Protein AF-A0A3N0Y4G0-F1 (afdb_monomer_lite)

pLDDT: mean 73.09, std 19.25, range [26.38, 95.06]

Sequence (350 aa):
MTFPGVQRRERVKMDAEQTVTELDVVSSNCVVIFSKTTCPYCKMAKNVFNEIGATYKVVELDEHNDGRRLQETLAQITGARTVINNACATQAIVSVLLNCTHPDMLLGETLTEFKEFSLSFDAAMKGLALSNSEVIRQVHNSFARQQMFEFDAKSSAKEEDAFHFVSYVPVNGRLYELDGLREGPIDLGVCNQDDWIGAVRPVIEKRIQKYSEGEIRFNLMAIVSDRKMIYEKKIVELQAQLTEEEPMDTDQSGNHLSSIQSEIAKHQLLIEEENQKLKRYKVENIRRKHNYLPFIMELLKTLAEYQQLIPLVEKAFIHMQTFVNDHKWKLNRNCLTRKKKCFRKLKCAA

Structure (mmCIF, N/CA/C/O backbone):
data_AF-A0A3N0Y4G0-F1
#
_entry.id   AF-A0A3N0Y4G0-F1
#
loop_
_atom_site.group_PDB
_atom_site.id
_atom_site.type_symbol
_atom_site.label_atom_id
_atom_site.label_alt_id
_atom_site.label_comp_id
_atom_site.label_asym_id
_atom_site.label_entity_id
_atom_site.label_seq_id
_atom_site.pdbx_PDB_ins_code
_atom_site.Cartn_x
_atom_site.Cartn_y
_atom_site.Cartn_z
_atom_site.occupancy
_atom_site.B_iso_or_equiv
_atom_site.auth_seq_id
_atom_site.auth_comp_id
_atom_site.auth_asym_id
_atom_site.auth_atom_id
_atom_site.pdbx_PDB_model_num
ATOM 1 N N . MET A 1 1 ? -0.203 -51.416 -25.109 1.00 35.62 1 MET A N 1
ATOM 2 C CA . MET A 1 1 ? -1.148 -50.286 -25.229 1.00 35.62 1 MET A CA 1
ATOM 3 C C . MET A 1 1 ? -0.411 -49.036 -24.786 1.00 35.62 1 MET A C 1
ATOM 5 O O . MET A 1 1 ? -0.145 -48.868 -23.605 1.00 35.62 1 MET A O 1
ATOM 9 N N . THR A 1 2 ? 0.080 -48.276 -25.757 1.00 26.80 2 THR A N 1
ATOM 10 C CA . THR A 1 2 ? 1.017 -47.155 -25.604 1.00 26.80 2 THR A CA 1
ATOM 11 C C . THR A 1 2 ? 0.263 -45.828 -25.670 1.00 26.80 2 THR A C 1
ATOM 13 O O . THR A 1 2 ? -0.567 -45.638 -26.555 1.00 26.80 2 THR A O 1
ATOM 16 N N . PHE A 1 3 ? 0.547 -44.934 -24.722 1.00 29.53 3 PHE A N 1
ATOM 17 C CA . PHE A 1 3 ? -0.055 -43.605 -24.586 1.00 29.53 3 PHE A CA 1
ATOM 18 C C . PHE A 1 3 ? 0.408 -42.635 -25.699 1.00 29.53 3 PHE A C 1
ATOM 20 O O . PHE A 1 3 ? 1.543 -42.768 -26.164 1.00 29.53 3 PHE A O 1
ATOM 27 N N . PRO A 1 4 ? -0.413 -41.647 -26.118 1.00 32.03 4 PRO A N 1
ATOM 28 C CA . PRO A 1 4 ? -0.042 -40.684 -27.154 1.00 32.03 4 PRO A CA 1
ATOM 29 C C . PRO A 1 4 ? 0.939 -39.630 -26.623 1.00 32.03 4 PRO A C 1
ATOM 31 O O . PRO A 1 4 ? 0.781 -39.104 -25.522 1.00 32.03 4 PRO A O 1
ATOM 34 N N . GLY A 1 5 ? 1.958 -39.334 -27.431 1.00 29.67 5 GLY A N 1
ATOM 35 C CA . GLY A 1 5 ? 3.046 -38.413 -27.119 1.00 29.67 5 GLY A CA 1
ATOM 36 C C . GLY A 1 5 ? 2.647 -36.935 -27.132 1.00 29.67 5 GLY A C 1
ATOM 37 O O . GLY A 1 5 ? 1.854 -36.475 -27.949 1.00 29.67 5 GLY A O 1
ATOM 38 N N . VAL A 1 6 ? 3.275 -36.193 -26.223 1.00 33.06 6 VAL A N 1
ATOM 39 C CA . VAL A 1 6 ? 3.270 -34.732 -26.115 1.00 33.06 6 VAL A CA 1
ATOM 40 C C . VAL A 1 6 ? 3.824 -34.112 -27.405 1.00 33.06 6 VAL A C 1
ATOM 42 O O . VAL A 1 6 ? 4.985 -34.334 -27.754 1.00 33.06 6 VAL A O 1
ATOM 45 N N . GLN A 1 7 ? 3.015 -33.315 -28.109 1.00 30.86 7 GLN A N 1
ATOM 46 C CA . GLN A 1 7 ? 3.473 -32.510 -29.244 1.00 30.86 7 GLN A CA 1
ATOM 47 C C . GLN A 1 7 ? 4.439 -31.417 -28.762 1.00 30.86 7 GLN A C 1
ATOM 49 O O . GLN A 1 7 ? 4.097 -30.545 -27.962 1.00 30.86 7 GLN A O 1
ATOM 54 N N . ARG A 1 8 ? 5.672 -31.468 -29.271 1.00 30.06 8 ARG A N 1
ATOM 55 C CA . ARG A 1 8 ? 6.670 -30.396 -29.182 1.00 30.06 8 ARG A CA 1
ATOM 56 C C . ARG A 1 8 ? 6.128 -29.184 -29.950 1.00 30.06 8 ARG A C 1
ATOM 58 O O . ARG A 1 8 ? 5.883 -29.301 -31.144 1.00 30.06 8 ARG A O 1
ATOM 65 N N . ARG A 1 9 ? 5.974 -28.028 -29.292 1.00 31.78 9 ARG A N 1
ATOM 66 C CA . ARG A 1 9 ? 5.749 -26.746 -29.983 1.00 31.78 9 ARG A CA 1
ATOM 67 C C . ARG A 1 9 ? 6.910 -26.499 -30.950 1.00 31.78 9 ARG A C 1
ATOM 69 O O . ARG A 1 9 ? 8.060 -26.398 -30.517 1.00 31.78 9 ARG A O 1
ATOM 76 N N . GLU A 1 10 ? 6.606 -26.437 -32.241 1.00 26.38 10 GLU A N 1
ATOM 77 C CA . GLU A 1 10 ? 7.543 -26.009 -33.273 1.00 26.38 10 GLU A CA 1
ATOM 78 C C . GLU A 1 10 ? 7.983 -24.566 -33.022 1.00 26.38 10 GLU A C 1
ATOM 80 O O . GLU A 1 10 ? 7.196 -23.686 -32.673 1.00 26.38 10 GLU A O 1
ATOM 85 N N . ARG A 1 11 ? 9.287 -24.344 -33.171 1.00 30.62 11 ARG A N 1
ATOM 86 C CA . ARG A 1 11 ? 9.922 -23.035 -33.097 1.00 30.62 11 ARG A CA 1
ATOM 87 C C . ARG A 1 11 ? 9.582 -22.312 -34.406 1.00 30.62 11 ARG A C 1
ATOM 89 O O . ARG A 1 11 ? 10.068 -22.725 -35.455 1.00 30.62 11 ARG A O 1
ATOM 96 N N . VAL A 1 12 ? 8.732 -21.285 -34.345 1.00 30.88 12 VAL A N 1
ATOM 97 C CA . VAL A 1 12 ? 8.416 -20.425 -35.498 1.00 30.88 12 VAL A CA 1
ATOM 98 C C . VAL A 1 12 ? 9.733 -19.856 -36.030 1.00 30.88 12 VAL A C 1
ATOM 100 O O . VAL A 1 12 ? 10.472 -19.200 -35.293 1.00 30.88 12 VAL A O 1
ATOM 103 N N . LYS A 1 13 ? 10.072 -20.181 -37.282 1.00 28.20 13 LYS A N 1
ATOM 104 C CA . LYS A 1 13 ? 11.223 -19.601 -37.976 1.00 28.20 13 LYS A CA 1
ATOM 105 C C . LYS A 1 13 ? 10.930 -18.118 -38.206 1.00 28.20 13 LYS A C 1
ATOM 107 O O . LYS A 1 13 ? 9.882 -17.774 -38.734 1.00 28.20 13 LYS A O 1
ATOM 112 N N . MET A 1 14 ? 11.840 -17.259 -37.754 1.00 33.16 14 MET A N 1
ATOM 113 C CA . MET A 1 14 ? 11.830 -15.836 -38.076 1.00 33.16 14 MET A CA 1
ATOM 114 C C . MET A 1 14 ? 12.304 -15.672 -39.519 1.00 33.16 14 MET A C 1
ATOM 116 O O . MET A 1 14 ? 13.462 -15.973 -39.811 1.00 33.16 14 MET A O 1
ATOM 120 N N . ASP A 1 15 ? 11.432 -15.189 -40.398 1.00 30.45 15 ASP A N 1
ATOM 121 C CA . ASP A 1 15 ? 11.848 -14.692 -41.705 1.00 30.45 15 ASP A CA 1
ATOM 122 C C . ASP A 1 15 ? 12.557 -13.345 -41.504 1.00 30.45 15 ASP A C 1
ATOM 124 O O . ASP A 1 15 ? 11.959 -12.360 -41.067 1.00 30.45 15 ASP A O 1
ATOM 128 N N . ALA A 1 16 ? 13.863 -13.331 -41.773 1.00 35.91 16 ALA A N 1
ATOM 129 C CA . ALA A 1 16 ? 14.764 -12.200 -41.547 1.00 35.91 16 ALA A CA 1
ATOM 130 C C . ALA A 1 16 ? 14.539 -11.021 -42.516 1.00 35.91 16 ALA A C 1
ATOM 132 O O . ALA A 1 16 ? 15.094 -9.945 -42.314 1.00 35.91 16 ALA A O 1
ATOM 133 N N . GLU A 1 17 ? 13.729 -11.210 -43.558 1.00 34.16 17 GLU A N 1
ATOM 134 C CA . GLU A 1 17 ? 13.578 -10.260 -44.665 1.00 34.16 17 GLU A CA 1
ATOM 135 C C . GLU A 1 17 ? 12.581 -9.124 -44.356 1.00 34.16 17 GLU A C 1
ATOM 137 O O . GLU A 1 17 ? 12.741 -8.014 -44.852 1.00 34.16 17 GLU A O 1
ATOM 142 N N . GLN A 1 18 ? 11.602 -9.345 -43.465 1.00 39.34 18 GLN A N 1
ATOM 143 C CA . GLN A 1 18 ? 10.586 -8.335 -43.102 1.00 39.34 18 GLN A CA 1
ATOM 144 C C . GLN A 1 18 ? 10.987 -7.425 -41.931 1.00 39.34 18 GLN A C 1
ATOM 146 O O . GLN A 1 18 ? 10.540 -6.288 -41.846 1.00 39.34 18 GLN A O 1
ATOM 151 N N . THR A 1 19 ? 11.866 -7.880 -41.034 1.00 40.50 19 THR A N 1
ATOM 152 C CA . THR A 1 19 ? 12.352 -7.062 -39.904 1.00 40.50 19 THR A CA 1
ATOM 153 C C . THR A 1 19 ? 13.240 -5.892 -40.338 1.00 40.50 19 THR A C 1
ATOM 155 O O . THR A 1 19 ? 13.418 -4.945 -39.577 1.00 40.50 19 THR A O 1
ATOM 158 N N . VAL A 1 20 ? 13.792 -5.941 -41.555 1.00 40.12 20 VAL A N 1
ATOM 159 C CA . VAL A 1 20 ? 14.704 -4.915 -42.085 1.00 40.12 20 VAL A CA 1
ATOM 160 C C . VAL A 1 20 ? 13.942 -3.647 -42.497 1.00 40.12 20 VAL A C 1
ATOM 162 O O . VAL A 1 20 ? 14.393 -2.548 -42.201 1.00 40.12 20 VAL A O 1
ATOM 165 N N . THR A 1 21 ? 12.736 -3.767 -43.063 1.00 50.72 21 THR A N 1
ATOM 166 C CA . THR A 1 21 ? 11.988 -2.614 -43.600 1.00 50.72 21 THR A CA 1
ATOM 167 C C . THR A 1 21 ? 11.377 -1.697 -42.533 1.00 50.72 21 THR A C 1
ATOM 169 O O . THR A 1 21 ? 11.095 -0.533 -42.802 1.00 50.72 21 THR A O 1
ATOM 172 N N . GLU A 1 22 ? 11.145 -2.199 -41.318 1.00 52.78 22 GLU A N 1
ATOM 173 C CA . GLU A 1 22 ? 10.429 -1.474 -40.253 1.00 52.78 22 GLU A CA 1
ATOM 174 C C . GLU A 1 22 ? 11.369 -0.602 -39.404 1.00 52.78 22 GLU A C 1
ATOM 176 O O . GLU A 1 22 ? 11.020 0.524 -39.040 1.00 52.78 22 GLU A O 1
ATOM 181 N N . LEU A 1 23 ? 12.592 -1.086 -39.152 1.00 51.38 23 LEU A N 1
ATOM 182 C CA . LEU A 1 23 ? 13.674 -0.306 -38.538 1.00 51.38 23 LEU A CA 1
ATOM 183 C C . LEU A 1 23 ? 14.143 0.835 -39.452 1.00 51.38 23 LEU A C 1
ATOM 185 O O . LEU A 1 23 ? 14.503 1.899 -38.948 1.00 51.38 23 LEU A O 1
ATOM 189 N N . ASP A 1 24 ? 14.058 0.650 -40.771 1.00 52.59 24 ASP A N 1
ATOM 190 C CA . ASP A 1 24 ? 14.374 1.684 -41.760 1.00 52.59 24 ASP A CA 1
ATOM 191 C C . ASP A 1 24 ? 13.413 2.882 -41.696 1.00 52.59 24 ASP A C 1
ATOM 193 O O . ASP A 1 24 ? 13.831 4.022 -41.873 1.00 52.59 24 ASP A O 1
ATOM 197 N N . VAL A 1 25 ? 12.130 2.676 -41.367 1.00 57.38 25 VAL A N 1
ATOM 198 C CA . VAL A 1 25 ? 11.165 3.786 -41.230 1.00 57.38 25 VAL A CA 1
ATOM 199 C C . VAL A 1 25 ? 11.455 4.642 -39.996 1.00 57.38 25 VAL A C 1
ATOM 201 O O . VAL A 1 25 ? 11.276 5.861 -40.045 1.00 57.38 25 VAL A O 1
ATOM 204 N N . VAL A 1 26 ? 11.899 4.019 -38.902 1.00 57.69 26 VAL A N 1
ATOM 205 C CA . VAL A 1 26 ? 12.269 4.712 -37.657 1.00 57.69 26 VAL A CA 1
ATOM 206 C C . VAL A 1 26 ? 13.623 5.412 -37.798 1.00 57.69 26 VAL A C 1
ATOM 208 O O . VAL A 1 26 ? 13.806 6.489 -37.243 1.00 57.69 26 VAL A O 1
ATOM 211 N N . SER A 1 27 ? 14.559 4.845 -38.565 1.00 55.03 27 SER A N 1
ATOM 212 C CA . SER A 1 27 ? 15.881 5.441 -38.793 1.00 55.03 27 SER A CA 1
ATOM 213 C C . SER A 1 27 ? 15.875 6.551 -39.853 1.00 55.03 27 SER A C 1
ATOM 215 O O . SER A 1 27 ? 16.688 7.471 -39.773 1.00 55.03 27 SER A O 1
ATOM 217 N N . SER A 1 28 ? 14.947 6.513 -40.819 1.00 59.22 28 SER A N 1
ATOM 218 C CA . SER A 1 28 ? 14.873 7.490 -41.914 1.00 59.22 28 SER A CA 1
ATOM 219 C C . SER A 1 28 ? 14.031 8.736 -41.607 1.00 59.22 28 SER A C 1
ATOM 221 O O . SER A 1 28 ? 13.914 9.607 -42.467 1.00 59.22 28 SER A O 1
ATOM 223 N N . ASN A 1 29 ? 13.374 8.817 -40.445 1.00 60.19 29 ASN A N 1
ATOM 224 C CA . ASN A 1 29 ? 12.490 9.930 -40.079 1.00 60.19 29 ASN A CA 1
ATOM 225 C C . ASN A 1 29 ? 12.815 10.417 -38.662 1.00 60.19 29 ASN A C 1
ATOM 227 O O . ASN A 1 29 ? 12.847 9.618 -37.734 1.00 60.19 29 ASN A O 1
ATOM 231 N N . CYS A 1 30 ? 12.986 11.732 -38.473 1.00 57.41 30 CYS A N 1
ATOM 232 C CA . CYS A 1 30 ? 13.273 12.312 -37.151 1.00 57.41 30 CYS A CA 1
ATOM 233 C C . CYS A 1 30 ? 12.180 12.025 -36.111 1.00 57.41 30 CYS A C 1
ATOM 235 O O . CYS A 1 30 ? 12.479 11.903 -34.927 1.00 57.41 30 CYS A O 1
ATOM 237 N N . VAL A 1 31 ? 10.918 11.944 -36.541 1.00 64.56 31 VAL A N 1
ATOM 238 C CA . VAL A 1 31 ? 9.773 11.658 -35.672 1.00 64.56 31 VAL A CA 1
ATOM 239 C C . VAL A 1 31 ? 8.799 10.749 -36.419 1.00 64.56 31 VAL A C 1
ATOM 241 O O . VAL A 1 31 ? 8.322 11.092 -37.504 1.00 64.56 31 VAL A O 1
ATOM 244 N N . VAL A 1 32 ? 8.483 9.593 -35.834 1.00 72.50 32 VAL A N 1
ATOM 245 C CA . VAL A 1 32 ? 7.463 8.663 -36.341 1.00 72.50 32 VAL A CA 1
ATOM 246 C C . VAL A 1 32 ? 6.403 8.458 -35.266 1.00 72.50 32 VAL A C 1
ATOM 248 O O . VAL A 1 32 ? 6.718 8.074 -34.143 1.00 72.50 32 VAL A O 1
ATOM 251 N N . ILE A 1 33 ? 5.142 8.713 -35.608 1.00 73.12 33 ILE A N 1
ATOM 252 C CA . ILE A 1 33 ? 3.988 8.527 -34.729 1.00 73.12 33 ILE A CA 1
ATOM 253 C C . ILE A 1 33 ? 3.247 7.267 -35.165 1.00 73.12 33 ILE A C 1
ATOM 255 O O . ILE A 1 33 ? 2.618 7.237 -36.222 1.00 73.12 33 ILE A O 1
ATOM 259 N N . PHE A 1 34 ? 3.281 6.241 -34.321 1.00 75.69 34 PHE A N 1
ATOM 260 C CA . PHE A 1 34 ? 2.426 5.069 -34.471 1.00 75.69 34 PHE A CA 1
ATOM 261 C C . PHE A 1 34 ? 1.087 5.343 -33.784 1.00 75.69 34 PHE A C 1
ATOM 263 O O . PHE A 1 34 ? 1.042 5.584 -32.576 1.00 75.69 34 PHE A O 1
ATOM 270 N N . SER A 1 35 ? -0.005 5.347 -34.544 1.00 72.81 35 SER A N 1
ATOM 271 C CA . SER A 1 35 ? -1.340 5.682 -34.042 1.00 72.81 35 SER A CA 1
ATOM 272 C C . SER A 1 35 ? -2.384 4.637 -34.406 1.00 72.81 35 SER A C 1
ATOM 274 O O . SER A 1 35 ? -2.107 3.704 -35.150 1.00 72.81 35 SER A O 1
ATOM 276 N N . LYS A 1 36 ? -3.580 4.770 -33.830 1.00 74.38 36 LYS A N 1
ATOM 277 C CA . LYS A 1 36 ? -4.788 4.127 -34.347 1.00 74.38 36 LYS A CA 1
ATOM 278 C C . LYS A 1 36 ? -5.787 5.210 -34.715 1.00 74.38 36 LYS A C 1
ATOM 280 O O . LYS A 1 36 ? -5.968 6.149 -33.929 1.00 74.38 36 LYS A O 1
ATOM 285 N N . THR A 1 37 ? -6.473 5.064 -35.840 1.00 73.94 37 THR A N 1
ATOM 286 C CA . THR A 1 37 ? -7.455 6.048 -36.331 1.00 73.94 37 THR A CA 1
ATOM 287 C C . THR A 1 37 ? -8.596 6.294 -35.334 1.00 73.94 37 THR A C 1
ATOM 289 O O . THR A 1 37 ? -9.129 7.405 -35.218 1.00 73.94 37 THR A O 1
ATOM 292 N N . THR A 1 38 ? -8.917 5.269 -34.544 1.00 68.25 38 THR A N 1
ATOM 293 C CA . THR A 1 38 ? -9.949 5.272 -33.498 1.00 68.25 38 THR A CA 1
ATOM 294 C C . THR A 1 38 ? -9.502 5.898 -32.172 1.00 68.25 38 THR A C 1
ATOM 296 O O . THR A 1 38 ? -10.333 6.134 -31.298 1.00 68.25 38 THR A O 1
ATOM 299 N N . CYS A 1 39 ? -8.214 6.213 -32.000 1.00 58.12 39 CYS A N 1
ATOM 300 C CA . CYS A 1 39 ? -7.682 6.720 -30.738 1.00 58.12 39 CYS A CA 1
ATOM 301 C C . CYS A 1 39 ? -7.751 8.263 -30.661 1.00 58.12 39 CYS A C 1
ATOM 303 O O . CYS A 1 39 ? -7.058 8.946 -31.425 1.00 58.12 39 CYS A O 1
ATOM 305 N N . PRO A 1 40 ? -8.514 8.851 -29.716 1.00 51.78 40 PRO A N 1
ATOM 306 C CA . PRO A 1 40 ? -8.620 10.307 -29.578 1.00 51.78 40 PRO A CA 1
ATOM 307 C C . PRO A 1 40 ? -7.299 10.958 -29.137 1.00 51.78 40 PRO A C 1
ATOM 309 O O . PRO A 1 40 ? -6.989 12.071 -29.558 1.00 51.78 40 PRO A O 1
ATOM 312 N N . TYR A 1 41 ? -6.465 10.246 -28.375 1.00 58.28 41 TYR A N 1
ATOM 313 C CA . TYR A 1 41 ? -5.159 10.736 -27.919 1.00 58.28 41 TYR A CA 1
ATOM 314 C C . TYR A 1 41 ? -4.128 10.822 -29.045 1.00 58.28 41 TYR A C 1
ATOM 316 O O . TYR A 1 41 ? -3.319 11.745 -29.077 1.00 58.28 41 TYR A O 1
ATOM 324 N N . CYS A 1 42 ? -4.185 9.911 -30.020 1.00 68.50 42 CYS A N 1
ATOM 325 C CA . CYS A 1 42 ? -3.337 9.997 -31.205 1.00 68.50 42 CYS A CA 1
ATOM 326 C C . CYS A 1 42 ? -3.672 11.231 -32.051 1.00 68.50 42 CYS A C 1
ATOM 328 O O . CYS A 1 42 ? -2.773 11.831 -32.633 1.00 68.50 42 CYS A O 1
ATOM 330 N N . LYS A 1 43 ? -4.949 11.637 -32.093 1.00 72.12 43 LYS A N 1
ATOM 331 C CA . LYS A 1 43 ? -5.370 12.880 -32.756 1.00 72.12 43 LYS A CA 1
ATOM 332 C C . LYS A 1 43 ? -4.835 14.108 -32.017 1.00 72.12 43 LYS A C 1
ATOM 334 O O . LYS A 1 43 ? -4.302 15.006 -32.658 1.00 72.12 43 LYS A O 1
ATOM 339 N N . MET A 1 44 ? -4.887 14.108 -30.683 1.00 67.12 44 MET A N 1
ATOM 340 C CA . MET A 1 44 ? -4.293 15.175 -29.866 1.00 67.12 44 MET A CA 1
ATOM 341 C C . MET A 1 44 ? -2.774 15.279 -30.062 1.00 67.12 44 MET A C 1
ATOM 343 O O . MET A 1 44 ? -2.271 16.373 -30.290 1.00 67.12 44 MET A O 1
ATOM 347 N N . ALA A 1 45 ? -2.051 14.154 -30.059 1.00 69.88 45 ALA A N 1
ATOM 348 C CA . ALA A 1 45 ? -0.607 14.144 -30.292 1.00 69.88 45 ALA A CA 1
ATOM 349 C C . ALA A 1 45 ? -0.249 14.726 -31.670 1.00 69.88 45 ALA A C 1
ATOM 351 O O . ALA A 1 45 ? 0.604 15.602 -31.766 1.00 69.88 45 ALA A O 1
ATOM 352 N N . LYS A 1 46 ? -0.953 14.310 -32.731 1.00 77.50 46 LYS A N 1
ATOM 353 C CA . LYS A 1 46 ? -0.769 14.855 -34.087 1.00 77.50 46 LYS A CA 1
ATOM 354 C C . LYS A 1 46 ? -1.019 16.361 -34.154 1.00 77.50 46 LYS A C 1
ATOM 356 O O . LYS A 1 46 ? -0.252 17.068 -34.799 1.00 77.50 46 LYS A O 1
ATOM 361 N N . ASN A 1 47 ? -2.044 16.858 -33.459 1.00 75.94 47 ASN A N 1
ATOM 362 C CA . ASN A 1 47 ? -2.339 18.291 -33.409 1.00 75.94 47 ASN A CA 1
ATOM 363 C C . ASN A 1 47 ? -1.201 19.086 -32.759 1.00 75.94 47 ASN A C 1
ATOM 365 O O . ASN A 1 47 ? -0.789 20.096 -33.315 1.00 75.94 47 ASN A O 1
ATOM 369 N N . VAL A 1 48 ? -0.625 18.586 -31.662 1.00 74.69 48 VAL A N 1
ATOM 370 C CA . VAL A 1 48 ? 0.527 19.224 -31.002 1.00 74.69 48 VAL A CA 1
ATOM 371 C C . VAL A 1 48 ? 1.745 19.281 -31.930 1.00 74.69 48 VAL A C 1
ATOM 373 O O . VAL A 1 48 ? 2.377 20.325 -32.058 1.00 74.69 48 VAL A O 1
ATOM 376 N N . PHE A 1 49 ? 2.065 18.190 -32.634 1.00 73.62 49 PHE A N 1
ATOM 377 C CA . PHE A 1 49 ? 3.183 18.199 -33.587 1.00 73.62 49 PHE A CA 1
ATOM 378 C C . PHE A 1 49 ? 2.926 19.110 -34.800 1.00 73.62 49 PHE A C 1
ATOM 380 O O . PHE A 1 49 ? 3.865 19.740 -35.290 1.00 73.62 49 PHE A O 1
ATOM 387 N N . ASN A 1 50 ? 1.668 19.236 -35.240 1.00 77.25 50 ASN A N 1
ATOM 388 C CA . ASN A 1 50 ? 1.268 20.183 -36.284 1.00 77.25 50 ASN A CA 1
ATOM 389 C C . ASN A 1 50 ? 1.403 21.645 -35.822 1.00 77.25 50 ASN A C 1
ATOM 391 O O . ASN A 1 50 ? 1.886 22.474 -36.587 1.00 77.25 50 ASN A O 1
ATOM 395 N N . GLU A 1 51 ? 1.021 21.961 -34.580 1.00 72.25 51 GLU A N 1
ATOM 396 C CA . GLU A 1 51 ? 1.141 23.308 -33.994 1.00 72.25 51 GLU A CA 1
ATOM 397 C C . GLU A 1 51 ? 2.601 23.741 -33.812 1.00 72.25 51 GLU A C 1
ATOM 399 O O . GLU A 1 51 ? 2.935 24.909 -34.002 1.00 72.25 51 GLU A O 1
ATOM 404 N N . ILE A 1 52 ? 3.487 22.792 -33.502 1.00 74.31 52 ILE A N 1
ATOM 405 C CA . ILE A 1 52 ? 4.934 23.022 -33.368 1.00 74.31 52 ILE A CA 1
ATOM 406 C C . ILE A 1 52 ? 5.623 23.117 -34.750 1.00 74.31 52 ILE A C 1
ATOM 408 O O . ILE A 1 52 ? 6.784 23.513 -34.842 1.00 74.31 52 ILE A O 1
ATOM 412 N N . GLY A 1 53 ? 4.921 22.782 -35.842 1.00 71.31 53 GLY A N 1
ATOM 413 C CA . GLY A 1 53 ? 5.464 22.799 -37.205 1.00 71.31 53 GLY A CA 1
ATOM 414 C C . GLY A 1 53 ? 6.514 21.714 -37.467 1.00 71.31 53 GLY A C 1
ATOM 415 O O . GLY A 1 53 ? 7.316 21.836 -38.394 1.00 71.31 53 GLY A O 1
ATOM 416 N N . ALA A 1 54 ? 6.542 20.661 -36.647 1.00 73.06 54 ALA A N 1
ATOM 417 C CA . ALA A 1 54 ? 7.493 19.566 -36.784 1.00 73.06 54 ALA A CA 1
ATOM 418 C C . ALA A 1 54 ? 7.057 18.607 -37.900 1.00 73.06 54 ALA A C 1
ATOM 420 O O . ALA A 1 54 ? 5.889 18.234 -37.998 1.00 73.06 54 ALA A O 1
ATOM 421 N N . THR A 1 55 ? 7.999 18.155 -38.726 1.00 70.38 55 THR A N 1
ATOM 422 C CA . THR A 1 55 ? 7.739 17.112 -39.722 1.00 70.38 55 THR A CA 1
ATOM 423 C C . THR A 1 55 ? 7.781 15.740 -39.052 1.00 70.38 55 THR A C 1
ATOM 425 O O . THR A 1 55 ? 8.779 15.354 -38.445 1.00 70.38 55 THR A O 1
ATOM 428 N N . TYR A 1 56 ? 6.686 14.988 -39.148 1.00 75.88 56 TYR A N 1
ATOM 429 C CA . TYR A 1 56 ? 6.592 13.632 -38.612 1.00 75.88 56 TYR A CA 1
ATOM 430 C C . TYR A 1 56 ? 5.885 12.704 -39.595 1.00 75.88 56 TYR A C 1
ATOM 432 O O . TYR A 1 56 ? 5.045 13.125 -40.392 1.00 75.88 56 TYR A O 1
ATOM 440 N N . LYS A 1 57 ? 6.219 11.416 -39.524 1.00 76.38 57 LYS A N 1
ATOM 441 C CA . LYS A 1 57 ? 5.565 10.365 -40.306 1.00 76.38 57 LYS A CA 1
ATOM 442 C C . LYS A 1 57 ? 4.550 9.634 -39.437 1.00 76.38 57 LYS A C 1
ATOM 444 O O . LYS A 1 57 ? 4.880 9.227 -38.329 1.00 76.38 57 LYS A O 1
ATOM 449 N N . VAL A 1 58 ? 3.330 9.442 -39.929 1.00 76.94 58 VAL A N 1
ATOM 450 C CA . VAL A 1 58 ? 2.289 8.675 -39.227 1.00 76.94 58 VAL A CA 1
ATOM 451 C C . VAL A 1 58 ? 2.214 7.264 -39.786 1.00 76.94 58 VAL A C 1
ATOM 453 O O . VAL A 1 58 ? 2.216 7.082 -41.002 1.00 76.94 58 VAL A O 1
ATOM 456 N N . VAL A 1 59 ? 2.105 6.277 -38.900 1.00 77.12 59 VAL A N 1
ATOM 457 C CA . VAL A 1 59 ? 1.791 4.889 -39.247 1.00 77.12 59 VAL A CA 1
ATOM 458 C C . VAL A 1 59 ? 0.551 4.468 -38.460 1.00 77.12 59 VAL A C 1
ATOM 460 O O . VAL A 1 59 ? 0.601 4.349 -37.235 1.00 77.12 59 VAL A O 1
ATOM 463 N N . GLU A 1 60 ? -0.567 4.262 -39.158 1.00 77.88 60 GLU A N 1
ATOM 464 C CA . GLU A 1 60 ? -1.824 3.802 -38.557 1.00 77.88 60 GLU A CA 1
ATOM 465 C C . GLU A 1 60 ? -1.802 2.280 -38.383 1.00 77.88 60 GLU A C 1
ATOM 467 O O . GLU A 1 60 ? -1.884 1.515 -39.341 1.00 77.88 60 GLU A O 1
ATOM 472 N N . LEU A 1 61 ? -1.661 1.832 -37.139 1.00 70.88 61 LEU A N 1
ATOM 473 C CA . LEU A 1 61 ? -1.520 0.427 -36.758 1.00 70.88 61 LEU A CA 1
ATOM 474 C C . LEU A 1 61 ? -2.796 -0.396 -36.983 1.00 70.88 61 LEU A C 1
ATOM 476 O O . LEU A 1 61 ? -2.733 -1.619 -36.992 1.00 70.88 61 LEU A O 1
ATOM 480 N N . ASP A 1 62 ? -3.956 0.242 -37.083 1.00 68.88 62 ASP A N 1
ATOM 481 C CA . ASP A 1 62 ? -5.249 -0.401 -37.332 1.00 68.88 62 ASP A CA 1
ATOM 482 C C . ASP A 1 62 ? -5.571 -0.566 -38.823 1.00 68.88 62 ASP A C 1
ATOM 484 O O . ASP A 1 62 ? -6.356 -1.444 -39.173 1.00 68.88 62 ASP A O 1
ATOM 488 N N . GLU A 1 63 ? -4.926 0.212 -39.692 1.00 73.81 63 GLU A N 1
ATOM 489 C CA . GLU A 1 63 ? -5.055 0.108 -41.153 1.00 73.81 63 GLU A CA 1
ATOM 490 C C . GLU A 1 63 ? -3.875 -0.640 -41.798 1.00 73.81 63 GLU A C 1
ATOM 492 O O . GLU A 1 63 ? -3.919 -1.006 -42.973 1.00 73.81 63 GLU A O 1
ATOM 497 N N . HIS A 1 64 ? -2.809 -0.899 -41.035 1.00 71.06 64 HIS A N 1
ATOM 498 C CA . HIS A 1 64 ? -1.628 -1.608 -41.512 1.00 71.06 64 HIS A CA 1
ATOM 499 C C . HIS A 1 64 ? -1.839 -3.130 -41.507 1.00 71.06 64 HIS A C 1
ATOM 501 O O . HIS A 1 64 ? -2.165 -3.712 -40.471 1.00 71.06 64 HIS A O 1
ATOM 507 N N . ASN A 1 65 ? -1.559 -3.792 -42.637 1.00 65.56 65 ASN A N 1
ATOM 508 C CA . ASN A 1 65 ? -1.727 -5.247 -42.808 1.00 65.56 65 ASN A CA 1
ATOM 509 C C . ASN A 1 65 ? -1.011 -6.076 -41.721 1.00 65.56 65 ASN A C 1
ATOM 511 O O . ASN A 1 65 ? -1.541 -7.083 -41.261 1.00 65.56 65 ASN A O 1
ATOM 515 N N . ASP A 1 66 ? 0.149 -5.603 -41.254 1.00 67.56 66 ASP A N 1
ATOM 516 C CA . ASP A 1 66 ? 0.937 -6.223 -40.176 1.00 67.56 66 ASP A CA 1
ATOM 517 C C . ASP A 1 66 ? 0.857 -5.477 -38.828 1.00 67.56 66 ASP A C 1
ATOM 519 O O . ASP A 1 66 ? 1.696 -5.664 -37.947 1.00 67.56 66 ASP A O 1
ATOM 523 N N . GLY A 1 67 ? -0.148 -4.622 -38.620 1.00 59.94 67 GLY A N 1
ATOM 524 C CA . GLY A 1 67 ? -0.218 -3.710 -37.472 1.00 59.94 67 GLY A CA 1
ATOM 525 C C . GLY A 1 67 ? -0.154 -4.377 -36.091 1.00 59.94 67 GLY A C 1
ATOM 526 O O . GLY A 1 67 ? 0.440 -3.829 -35.162 1.00 59.94 67 GLY A O 1
ATOM 527 N N . ARG A 1 68 ? -0.676 -5.607 -35.955 1.00 59.06 68 ARG A N 1
ATOM 528 C CA . ARG A 1 68 ? -0.553 -6.404 -34.718 1.00 59.06 68 ARG A CA 1
ATOM 529 C C . ARG A 1 68 ? 0.895 -6.840 -34.469 1.00 59.06 68 ARG A C 1
ATOM 531 O O . ARG A 1 68 ? 1.364 -6.734 -33.343 1.00 59.06 68 ARG A O 1
ATOM 538 N N . ARG A 1 69 ? 1.609 -7.286 -35.504 1.00 62.47 69 ARG A N 1
ATOM 539 C CA . ARG A 1 69 ? 3.025 -7.674 -35.416 1.00 62.47 69 ARG A CA 1
ATOM 540 C C . ARG A 1 69 ? 3.905 -6.455 -35.149 1.00 62.47 69 ARG A C 1
ATOM 542 O O . ARG A 1 69 ? 4.764 -6.516 -34.277 1.00 62.47 69 ARG A O 1
ATOM 549 N N . LEU A 1 70 ? 3.616 -5.329 -35.803 1.00 64.50 70 LEU A N 1
ATOM 550 C CA . LEU A 1 70 ? 4.298 -4.056 -35.572 1.00 64.50 70 LEU A CA 1
ATOM 551 C C . LEU A 1 70 ? 4.121 -3.583 -34.125 1.00 64.50 70 LEU A C 1
ATOM 553 O O . LEU A 1 70 ? 5.080 -3.158 -33.495 1.00 64.50 70 LEU A O 1
ATOM 557 N N . GLN A 1 71 ? 2.917 -3.721 -33.562 1.00 62.31 71 GLN A N 1
ATOM 558 C CA . GLN A 1 71 ? 2.651 -3.397 -32.161 1.00 62.31 71 GLN A CA 1
ATOM 559 C C . GLN A 1 71 ? 3.480 -4.269 -31.199 1.00 62.31 71 GLN A C 1
ATOM 561 O O . GLN A 1 71 ? 3.954 -3.773 -30.179 1.00 62.31 71 GLN A O 1
ATOM 566 N N . GLU A 1 72 ? 3.691 -5.548 -31.515 1.00 57.53 72 GLU A N 1
ATOM 567 C CA . GLU A 1 72 ? 4.525 -6.448 -30.710 1.00 57.53 72 GLU A CA 1
ATOM 568 C C . GLU A 1 72 ? 6.020 -6.137 -30.832 1.00 57.53 72 GLU A C 1
ATOM 570 O O . GLU A 1 72 ? 6.719 -6.117 -29.818 1.00 57.53 72 GLU A O 1
ATOM 575 N N . THR A 1 73 ? 6.500 -5.845 -32.041 1.00 60.53 73 THR A N 1
ATOM 576 C CA . THR A 1 73 ? 7.884 -5.426 -32.298 1.00 60.53 73 THR A CA 1
ATOM 577 C C . THR A 1 73 ? 8.179 -4.076 -31.642 1.00 60.53 73 THR A C 1
ATOM 579 O O . THR A 1 73 ? 9.176 -3.935 -30.938 1.00 60.53 73 THR A O 1
ATOM 582 N N . LEU A 1 74 ? 7.277 -3.097 -31.772 1.00 59.00 74 LEU A N 1
ATOM 583 C CA . LEU A 1 74 ? 7.369 -1.807 -31.086 1.00 59.00 74 LEU A CA 1
ATOM 584 C C . LEU A 1 74 ? 7.335 -1.981 -29.570 1.00 59.00 74 LEU A C 1
ATOM 586 O O . LEU A 1 74 ? 8.097 -1.313 -28.881 1.00 59.00 74 LEU A O 1
ATOM 590 N N . ALA A 1 75 ? 6.527 -2.898 -29.035 1.00 53.31 75 ALA A N 1
ATOM 591 C CA . ALA A 1 75 ? 6.523 -3.206 -27.606 1.00 53.31 75 ALA A CA 1
ATOM 592 C C . ALA A 1 75 ? 7.851 -3.824 -27.131 1.00 53.31 75 ALA A C 1
ATOM 594 O O . ALA A 1 75 ? 8.261 -3.583 -25.998 1.00 53.31 75 ALA A O 1
ATOM 595 N N . GLN A 1 76 ? 8.544 -4.587 -27.982 1.00 52.31 76 GLN A N 1
ATOM 596 C CA . GLN A 1 76 ? 9.881 -5.117 -27.686 1.00 52.31 76 GLN A CA 1
ATOM 597 C C . GLN A 1 76 ? 10.971 -4.040 -27.776 1.00 52.31 76 GLN A C 1
ATOM 599 O O . GLN A 1 76 ? 11.875 -4.030 -26.946 1.00 52.31 76 GLN A O 1
ATOM 604 N N . ILE A 1 77 ? 10.873 -3.120 -28.741 1.00 53.16 77 ILE A N 1
ATOM 605 C CA . ILE A 1 77 ? 11.852 -2.040 -28.956 1.00 53.16 77 ILE A CA 1
ATOM 606 C C . ILE A 1 77 ? 11.686 -0.912 -27.926 1.00 53.16 77 ILE A C 1
ATOM 608 O O . ILE A 1 77 ? 12.670 -0.400 -27.404 1.00 53.16 77 ILE A O 1
ATOM 612 N N . THR A 1 78 ? 10.447 -0.533 -27.610 1.00 51.09 78 THR A N 1
ATOM 613 C CA . THR A 1 78 ? 10.120 0.530 -26.639 1.00 51.09 78 THR A CA 1
ATOM 614 C C . THR A 1 78 ? 9.960 0.009 -25.206 1.00 51.09 78 THR A C 1
ATOM 616 O O . THR A 1 78 ? 9.785 0.795 -24.279 1.00 51.09 78 THR A O 1
ATOM 619 N N . GLY A 1 79 ? 10.005 -1.315 -25.009 1.00 39.59 79 GLY A N 1
ATOM 620 C CA . GLY A 1 79 ? 9.847 -1.972 -23.707 1.00 39.59 79 GLY A CA 1
ATOM 621 C C . GLY A 1 79 ? 8.426 -1.934 -23.125 1.00 39.59 79 GLY A C 1
ATOM 622 O O . GLY A 1 79 ? 8.229 -2.332 -21.976 1.00 39.59 79 GLY A O 1
ATOM 623 N N . ALA A 1 80 ? 7.427 -1.466 -23.877 1.00 34.91 80 ALA A N 1
ATOM 624 C CA . ALA A 1 80 ? 6.074 -1.236 -23.383 1.00 34.91 80 ALA A CA 1
ATOM 625 C C . ALA A 1 80 ? 5.060 -2.216 -23.996 1.00 34.91 80 ALA A C 1
ATOM 627 O O . ALA A 1 80 ? 4.491 -1.970 -25.059 1.00 34.91 80 ALA A O 1
ATOM 628 N N . ARG A 1 81 ? 4.786 -3.321 -23.289 1.00 38.25 81 ARG A N 1
ATOM 629 C CA . ARG A 1 81 ? 3.624 -4.202 -23.547 1.00 38.25 81 ARG A CA 1
ATOM 630 C C . ARG A 1 81 ? 2.565 -4.140 -22.436 1.00 38.25 81 ARG A C 1
ATOM 632 O O . ARG A 1 81 ? 1.514 -4.760 -22.543 1.00 38.25 81 ARG A O 1
ATOM 639 N N . THR A 1 82 ? 2.827 -3.358 -21.397 1.00 35.25 82 THR A N 1
ATOM 640 C CA . THR A 1 82 ? 2.005 -3.167 -20.201 1.00 35.25 82 THR A CA 1
ATOM 641 C C . THR A 1 82 ? 2.011 -1.687 -19.841 1.00 35.25 82 THR A C 1
ATOM 643 O O . THR A 1 82 ? 2.995 -0.977 -20.054 1.00 35.25 82 THR A O 1
ATOM 646 N N . VAL A 1 83 ? 0.895 -1.223 -19.289 1.00 43.09 83 VAL A N 1
ATOM 647 C CA . VAL A 1 83 ? 0.805 0.014 -18.511 1.00 43.09 83 VAL A CA 1
ATOM 648 C C . VAL A 1 83 ? 1.905 -0.043 -17.435 1.00 43.09 83 VAL A C 1
ATOM 650 O O . VAL A 1 83 ? 1.751 -0.752 -16.454 1.00 43.09 83 VAL A O 1
ATOM 653 N N . ILE A 1 84 ? 3.047 0.606 -17.692 1.00 50.78 84 ILE A N 1
ATOM 654 C CA . ILE A 1 84 ? 4.224 0.820 -16.824 1.00 50.78 84 ILE A CA 1
ATOM 655 C C . ILE A 1 84 ? 4.535 -0.335 -15.840 1.00 50.78 84 ILE A C 1
ATOM 657 O O . ILE A 1 84 ? 3.980 -0.393 -14.745 1.00 50.78 84 ILE A O 1
ATOM 661 N N . ASN A 1 85 ? 5.539 -1.170 -16.153 1.00 51.28 85 ASN A N 1
ATOM 662 C CA . ASN A 1 85 ? 6.010 -2.280 -15.293 1.00 51.28 85 ASN A CA 1
ATOM 663 C C . ASN A 1 85 ? 6.338 -1.887 -13.835 1.00 51.28 85 ASN A C 1
ATOM 665 O O . ASN A 1 85 ? 6.315 -2.736 -12.950 1.00 51.28 85 ASN A O 1
ATOM 669 N N . ASN A 1 86 ? 6.596 -0.606 -13.564 1.00 63.50 86 ASN A N 1
ATOM 670 C CA . ASN A 1 86 ? 6.955 -0.108 -12.236 1.00 63.50 86 ASN A CA 1
ATOM 671 C C . ASN A 1 86 ? 5.769 0.454 -11.425 1.00 63.50 86 ASN A C 1
ATOM 673 O O . ASN A 1 86 ? 5.965 0.850 -10.283 1.00 63.50 86 ASN A O 1
ATOM 677 N N . ALA A 1 87 ? 4.538 0.473 -11.953 1.00 71.19 87 ALA A N 1
ATOM 678 C CA . ALA A 1 87 ? 3.377 1.047 -11.256 1.00 71.19 87 ALA A CA 1
ATOM 679 C C . ALA A 1 87 ? 2.615 0.049 -10.356 1.00 71.19 87 ALA A C 1
ATOM 681 O O . ALA A 1 87 ? 1.661 0.438 -9.677 1.00 71.19 87 ALA A O 1
ATOM 682 N N . CYS A 1 88 ? 3.034 -1.221 -10.314 1.00 76.00 88 CYS A N 1
ATOM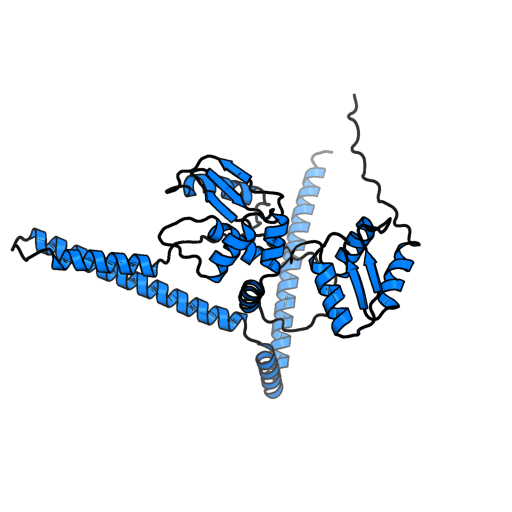 683 C CA . CYS A 1 88 ? 2.325 -2.316 -9.641 1.00 76.00 88 CYS A CA 1
ATOM 684 C C . CYS A 1 88 ? 2.036 -2.047 -8.152 1.00 76.00 88 CYS A C 1
ATOM 686 O O . CYS A 1 88 ? 0.940 -2.344 -7.677 1.00 76.00 88 CYS A O 1
ATOM 688 N N . ALA A 1 89 ? 2.965 -1.414 -7.428 1.00 83.38 89 ALA A N 1
ATOM 689 C CA . ALA A 1 89 ? 2.768 -1.053 -6.023 1.00 83.38 89 ALA A CA 1
ATOM 690 C C . ALA A 1 89 ? 1.643 -0.017 -5.845 1.00 83.38 89 ALA A C 1
ATOM 692 O O . ALA A 1 89 ? 0.754 -0.188 -5.011 1.00 83.38 89 ALA A O 1
ATOM 693 N N . THR A 1 90 ? 1.650 1.043 -6.659 1.00 88.00 90 THR A N 1
ATOM 694 C CA . THR A 1 90 ? 0.609 2.080 -6.621 1.00 88.00 90 THR A CA 1
ATOM 695 C C . THR A 1 90 ? -0.733 1.521 -7.064 1.00 88.00 90 THR A C 1
ATOM 697 O O . THR A 1 90 ? -1.739 1.792 -6.417 1.00 88.00 90 THR A O 1
ATOM 700 N N . GLN A 1 91 ? -0.757 0.693 -8.110 1.00 85.75 91 GLN A N 1
ATOM 701 C CA . GLN A 1 91 ? -1.975 0.029 -8.566 1.00 85.75 91 GLN A CA 1
ATOM 702 C C . GLN A 1 91 ? -2.582 -0.848 -7.470 1.00 85.75 91 GLN A C 1
ATOM 704 O O . GLN A 1 91 ? -3.788 -0.777 -7.246 1.00 85.75 91 GLN A O 1
ATOM 709 N N . ALA A 1 92 ? -1.770 -1.621 -6.746 1.00 86.31 92 ALA A N 1
ATOM 710 C CA . ALA A 1 92 ? -2.238 -2.461 -5.648 1.00 86.31 92 ALA A CA 1
ATOM 711 C C . ALA A 1 92 ? -2.847 -1.638 -4.500 1.00 86.31 92 ALA A C 1
ATOM 713 O O . ALA A 1 92 ? -3.940 -1.965 -4.032 1.00 86.31 92 ALA A O 1
ATOM 714 N N . ILE A 1 93 ? -2.183 -0.549 -4.089 1.00 90.38 93 ILE A N 1
ATOM 715 C CA . ILE A 1 93 ? -2.669 0.349 -3.029 1.00 90.38 93 ILE A CA 1
ATOM 716 C C . ILE A 1 93 ? -3.964 1.041 -3.460 1.00 90.38 93 ILE A C 1
ATOM 718 O O . ILE A 1 93 ? -4.965 0.968 -2.749 1.00 90.38 93 ILE A O 1
ATOM 722 N N . VAL A 1 94 ? -3.976 1.665 -4.640 1.00 89.69 94 VAL A N 1
ATOM 723 C CA . VAL A 1 94 ? -5.153 2.367 -5.172 1.00 89.69 94 VAL A CA 1
ATOM 724 C C . VAL A 1 94 ? -6.324 1.400 -5.347 1.00 89.69 94 VAL A C 1
ATOM 726 O O . VAL A 1 94 ? -7.448 1.744 -5.002 1.00 89.69 94 VAL A O 1
ATOM 729 N N . SER A 1 95 ? -6.073 0.162 -5.779 1.00 86.94 95 SER A N 1
ATOM 730 C CA . SER A 1 95 ? -7.117 -0.864 -5.892 1.00 86.94 95 SER A CA 1
ATOM 731 C C . SER A 1 95 ? -7.785 -1.177 -4.551 1.00 86.94 95 SER A C 1
ATOM 733 O O . SER A 1 95 ? -8.996 -1.370 -4.516 1.00 86.94 95 SER A O 1
ATOM 735 N N . VAL A 1 96 ? -7.039 -1.202 -3.441 1.00 89.00 96 VAL A N 1
ATOM 736 C CA . VAL A 1 96 ? -7.640 -1.381 -2.106 1.00 89.00 96 VAL A CA 1
ATOM 737 C C . VAL A 1 96 ? -8.409 -0.128 -1.693 1.00 89.00 96 VAL A C 1
ATOM 739 O O . VAL A 1 96 ? -9.562 -0.231 -1.284 1.00 89.00 96 VAL A O 1
ATOM 742 N N . LEU A 1 97 ? -7.799 1.052 -1.836 1.00 90.50 97 LEU A N 1
ATOM 743 C CA . LEU A 1 97 ? -8.396 2.318 -1.402 1.00 90.50 97 LEU A CA 1
ATOM 744 C C . LEU A 1 97 ? -9.705 2.621 -2.143 1.00 90.50 97 LEU A C 1
ATOM 746 O O . LEU A 1 97 ? -10.710 2.925 -1.511 1.00 90.50 97 LEU A O 1
ATOM 750 N N . LEU A 1 98 ? -9.744 2.471 -3.469 1.00 88.56 98 LEU A N 1
ATOM 751 C CA . LEU A 1 98 ? -10.942 2.774 -4.261 1.00 88.56 98 LEU A CA 1
ATOM 752 C C . LEU A 1 98 ? -12.131 1.853 -3.947 1.00 88.56 98 LEU A C 1
ATOM 754 O O . LEU A 1 98 ? -13.278 2.270 -4.132 1.00 88.56 98 LEU A O 1
ATOM 758 N N . ASN A 1 99 ? -11.866 0.639 -3.458 1.00 87.00 99 ASN A N 1
ATOM 759 C CA . ASN A 1 99 ? -12.884 -0.347 -3.087 1.00 87.00 99 ASN A CA 1
ATOM 760 C C . ASN A 1 99 ? -13.218 -0.353 -1.588 1.00 87.00 99 ASN A C 1
ATOM 762 O O . ASN A 1 99 ? -14.130 -1.065 -1.177 1.00 87.00 99 ASN A O 1
ATOM 766 N N . CYS A 1 100 ? -12.512 0.427 -0.767 1.00 85.50 100 CYS A N 1
ATOM 767 C CA . CYS A 1 100 ? -12.790 0.516 0.657 1.00 85.50 100 CYS A CA 1
ATOM 768 C C . CYS A 1 100 ? -13.820 1.627 0.930 1.00 85.50 100 CYS A C 1
ATOM 770 O O . CYS A 1 100 ? -13.686 2.768 0.486 1.00 85.50 100 CYS A O 1
ATOM 772 N N . THR A 1 101 ? -14.875 1.272 1.659 1.00 81.50 101 THR A N 1
ATOM 773 C CA . THR A 1 101 ? -15.933 2.178 2.120 1.00 81.50 101 THR A CA 1
ATOM 774 C C . THR A 1 101 ? -16.013 2.068 3.637 1.00 81.50 101 THR A C 1
ATOM 776 O O . THR A 1 101 ? -16.860 1.357 4.173 1.00 81.50 101 THR A O 1
ATOM 779 N N . HIS A 1 102 ? -15.069 2.701 4.331 1.00 85.19 102 HIS A N 1
ATOM 780 C CA . HIS A 1 102 ? -14.984 2.683 5.791 1.00 85.19 102 HIS A CA 1
ATOM 781 C C . HIS A 1 102 ? -15.015 4.122 6.333 1.00 85.19 102 HIS A C 1
ATOM 783 O O . HIS A 1 102 ? -14.350 4.976 5.744 1.00 85.19 102 HIS A O 1
ATOM 789 N N . PRO A 1 103 ? -15.735 4.412 7.436 1.00 85.69 103 PRO A N 1
ATOM 790 C CA . PRO A 1 103 ? -15.871 5.773 7.972 1.00 85.69 103 PRO A CA 1
ATOM 791 C C . PRO A 1 103 ? -14.539 6.416 8.381 1.00 85.69 103 PRO A C 1
ATOM 793 O O . PRO A 1 103 ? -14.388 7.628 8.278 1.00 85.69 103 PRO A O 1
ATOM 796 N N . ASP A 1 104 ? -13.554 5.619 8.802 1.00 87.00 104 ASP A N 1
ATOM 797 C CA . ASP A 1 104 ? -12.215 6.130 9.139 1.00 87.00 104 ASP A CA 1
ATOM 798 C C . ASP A 1 104 ? -11.380 6.551 7.915 1.00 87.00 104 ASP A C 1
ATOM 800 O O . ASP A 1 104 ? -10.295 7.107 8.082 1.00 87.00 104 ASP A O 1
ATOM 804 N N . MET A 1 105 ? -11.820 6.251 6.688 1.00 86.69 105 MET A N 1
ATOM 805 C CA . MET A 1 105 ? -11.009 6.442 5.489 1.00 86.69 105 MET A CA 1
ATOM 806 C C . MET A 1 105 ? -11.534 7.584 4.617 1.00 86.69 105 MET A C 1
ATOM 808 O O . MET A 1 105 ? -12.640 7.532 4.086 1.00 86.69 105 MET A O 1
ATOM 812 N N . LEU A 1 106 ? -10.676 8.579 4.394 1.00 88.94 106 LEU A N 1
ATOM 813 C CA . LEU A 1 106 ? -10.917 9.698 3.487 1.00 88.94 106 LEU A CA 1
ATOM 814 C C . LEU A 1 106 ? -9.950 9.592 2.302 1.00 88.94 106 LEU A C 1
ATOM 816 O O . LEU A 1 106 ? -8.737 9.648 2.487 1.00 88.94 106 LEU A O 1
ATOM 820 N N . LEU A 1 107 ? -10.476 9.433 1.083 1.00 86.88 107 LEU A N 1
ATOM 821 C CA . LEU A 1 107 ? -9.664 9.249 -0.131 1.00 86.88 107 LEU A CA 1
ATOM 822 C C . LEU A 1 107 ? -8.860 10.503 -0.520 1.00 86.88 107 LEU A C 1
ATOM 824 O O . LEU A 1 107 ? -7.842 10.394 -1.201 1.00 86.88 107 LEU A O 1
ATOM 828 N N . GLY A 1 108 ? -9.296 11.682 -0.071 1.00 91.00 108 GLY A N 1
ATOM 829 C CA . GLY A 1 108 ? -8.756 12.965 -0.517 1.00 91.00 108 GLY A CA 1
ATOM 830 C C . GLY A 1 108 ? -9.228 13.332 -1.926 1.00 91.00 108 GLY A C 1
ATOM 831 O O . GLY A 1 108 ? -9.824 12.518 -2.629 1.00 91.00 108 GLY A O 1
ATOM 832 N N . GLU A 1 109 ? -8.970 14.570 -2.335 1.00 92.94 109 GLU A N 1
ATOM 833 C CA . GLU A 1 109 ? -9.486 15.149 -3.584 1.00 92.94 109 GLU A CA 1
ATOM 834 C C . GLU A 1 109 ? -9.018 14.363 -4.817 1.00 92.94 109 GLU A C 1
ATOM 836 O O . GLU A 1 109 ? -9.834 13.796 -5.536 1.00 92.94 109 GLU A O 1
ATOM 841 N N . THR A 1 110 ? -7.704 14.176 -4.980 1.00 91.44 110 THR A N 1
ATOM 842 C CA . THR A 1 110 ? -7.117 13.534 -6.170 1.00 91.44 110 THR A CA 1
ATOM 843 C C . THR A 1 110 ? -7.620 12.108 -6.413 1.00 91.44 110 THR A C 1
ATOM 845 O O . THR A 1 110 ? -7.907 11.737 -7.549 1.00 91.44 110 THR A O 1
ATOM 848 N N . LEU A 1 111 ? -7.715 11.272 -5.369 1.00 91.00 111 LEU A N 1
ATOM 849 C CA . LEU A 1 111 ? -8.199 9.894 -5.533 1.00 91.00 111 LEU A CA 1
ATOM 850 C C . LEU A 1 111 ? -9.721 9.830 -5.680 1.00 91.00 111 LEU A C 1
ATOM 852 O O . LEU A 1 111 ? -10.213 8.906 -6.326 1.00 91.00 111 LEU A O 1
ATOM 856 N N . THR A 1 112 ? -10.456 10.789 -5.113 1.00 92.62 112 THR A N 1
ATOM 857 C CA . THR A 1 112 ? -11.912 10.891 -5.292 1.00 92.62 112 THR A CA 1
ATOM 858 C C . THR A 1 112 ? -12.242 11.276 -6.730 1.00 92.62 112 THR A C 1
ATOM 860 O O . THR A 1 112 ? -12.979 10.549 -7.392 1.00 92.62 112 THR A O 1
ATOM 863 N N . GLU A 1 113 ? -11.600 12.318 -7.261 1.00 92.00 113 GLU A N 1
ATOM 864 C CA . GLU A 1 113 ? -11.724 12.719 -8.667 1.00 92.00 113 GLU A CA 1
ATOM 865 C C . GLU A 1 113 ? -11.337 11.576 -9.608 1.00 92.00 113 GLU A C 1
ATOM 867 O O . GLU A 1 113 ? -12.051 11.269 -10.563 1.00 92.00 113 GLU A O 1
ATOM 872 N N . PHE A 1 114 ? -10.233 10.880 -9.312 1.00 90.50 114 PHE A N 1
ATOM 873 C CA . PHE A 1 114 ? -9.809 9.726 -10.098 1.00 90.50 114 PHE A CA 1
ATOM 874 C C . PHE A 1 114 ? -10.840 8.586 -10.066 1.00 90.50 114 PHE A C 1
ATOM 876 O O . PHE A 1 114 ? -11.074 7.932 -11.088 1.00 90.50 114 PHE A O 1
ATOM 883 N N . LYS A 1 115 ? -11.477 8.338 -8.912 1.00 88.38 115 LYS A N 1
ATOM 884 C CA . LYS A 1 115 ? -12.532 7.325 -8.763 1.00 88.38 115 LYS A CA 1
ATOM 885 C C . LYS A 1 115 ? -13.747 7.653 -9.623 1.00 88.38 115 LYS A C 1
ATOM 887 O O . LYS A 1 115 ? -14.252 6.769 -10.311 1.00 88.38 115 LYS A O 1
ATOM 892 N N . GLU A 1 116 ? -14.200 8.901 -9.582 1.00 90.25 116 GLU A N 1
ATOM 893 C CA . GLU A 1 116 ? -15.354 9.372 -10.350 1.00 90.25 116 GLU A CA 1
ATOM 894 C C . GLU A 1 116 ? -15.066 9.352 -11.853 1.00 90.25 116 GLU A C 1
ATOM 896 O O . GLU A 1 116 ? -15.849 8.799 -12.626 1.00 90.25 116 GLU A O 1
ATOM 901 N N . PHE A 1 117 ? -13.898 9.857 -12.257 1.00 89.56 117 PHE A N 1
ATOM 902 C CA . PHE A 1 117 ? -13.452 9.870 -13.649 1.00 89.56 117 PHE A CA 1
ATOM 903 C C . PHE A 1 117 ? -13.350 8.463 -14.248 1.00 89.56 117 PHE A C 1
ATOM 905 O O . PHE A 1 117 ? -13.750 8.234 -15.388 1.00 89.56 117 PHE A O 1
ATOM 912 N N . SER A 1 118 ? -12.822 7.507 -13.480 1.00 88.69 118 SER A N 1
ATOM 913 C CA . SER A 1 118 ? -12.559 6.151 -13.966 1.00 88.69 118 SER A CA 1
ATOM 914 C C . SER A 1 118 ? -13.722 5.174 -13.764 1.00 88.69 118 SER A C 1
ATOM 916 O O . SER A 1 118 ? -13.588 3.993 -14.091 1.00 88.69 118 SER A O 1
ATOM 918 N N . LEU A 1 119 ? -14.875 5.622 -13.252 1.00 85.81 119 LEU A N 1
ATOM 919 C CA . LEU A 1 119 ? -15.983 4.744 -12.861 1.00 85.81 119 LEU A CA 1
ATOM 920 C C . LEU A 1 119 ? -16.504 3.880 -14.022 1.00 85.81 119 LEU A C 1
ATOM 922 O O . LEU A 1 119 ? -16.721 2.679 -13.843 1.00 85.81 119 LEU A O 1
ATOM 926 N N . SER A 1 120 ? -16.655 4.479 -15.206 1.00 84.12 120 SER A N 1
ATOM 927 C CA . SER A 1 120 ? -17.196 3.849 -16.421 1.00 84.12 120 SER A CA 1
ATOM 928 C C . SER A 1 120 ? -16.160 3.081 -17.248 1.00 84.12 120 SER A C 1
ATOM 930 O O . SER A 1 120 ? -16.502 2.494 -18.273 1.00 84.12 120 SER A O 1
ATOM 932 N N . PHE A 1 121 ? -14.895 3.081 -16.829 1.00 83.62 121 PHE A N 1
ATOM 933 C CA . PHE A 1 121 ? -13.808 2.465 -17.581 1.00 83.62 121 PHE A CA 1
ATOM 934 C C . PHE A 1 121 ? -13.717 0.958 -17.326 1.00 83.62 121 PHE A C 1
ATOM 936 O O . PHE A 1 121 ? -13.948 0.474 -16.211 1.00 83.62 121 PHE A O 1
ATOM 943 N N . ASP A 1 122 ? -13.308 0.219 -18.358 1.00 80.88 122 ASP A N 1
ATOM 944 C CA . ASP A 1 122 ? -12.875 -1.167 -18.205 1.00 80.88 122 ASP A CA 1
ATOM 945 C C . ASP A 1 122 ? -11.541 -1.256 -17.430 1.00 80.88 122 ASP A C 1
ATOM 947 O O . ASP A 1 122 ? -10.889 -0.249 -17.133 1.00 80.88 122 ASP A O 1
ATOM 951 N N . ALA A 1 123 ? -11.129 -2.469 -17.056 1.00 76.06 123 ALA A N 1
ATOM 952 C CA . ALA A 1 123 ? -9.921 -2.676 -16.254 1.00 76.06 123 ALA A CA 1
ATOM 953 C C . ALA A 1 123 ? -8.644 -2.147 -16.938 1.00 76.06 123 ALA A C 1
ATOM 955 O O . ALA A 1 123 ? -7.771 -1.586 -16.270 1.00 76.06 123 ALA A O 1
ATOM 956 N N . ALA A 1 124 ? -8.548 -2.275 -18.265 1.00 76.31 124 ALA A N 1
ATOM 957 C CA . ALA A 1 124 ? -7.390 -1.819 -19.027 1.00 76.31 124 ALA A CA 1
ATOM 958 C C . ALA A 1 124 ? -7.318 -0.286 -19.071 1.00 76.31 124 ALA A C 1
ATOM 960 O O . ALA A 1 124 ? -6.256 0.298 -18.841 1.00 76.31 124 ALA A O 1
ATOM 961 N N . MET A 1 125 ? -8.454 0.372 -19.300 1.00 78.75 125 MET A N 1
ATOM 962 C CA . MET A 1 125 ? -8.581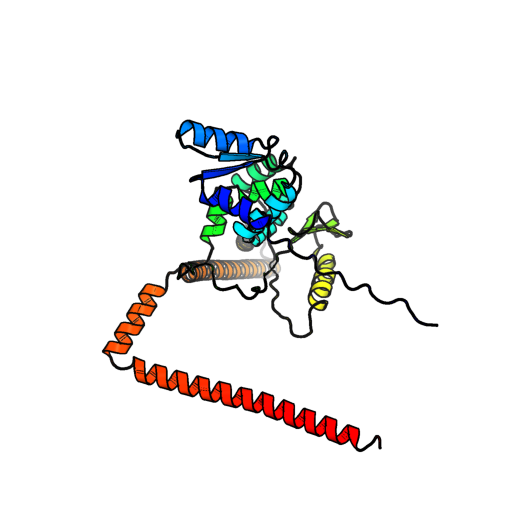 1.826 -19.307 1.00 78.75 125 MET A CA 1
ATOM 963 C C . MET A 1 125 ? -8.367 2.420 -17.913 1.00 78.75 125 MET A C 1
ATOM 965 O O . MET A 1 125 ? -7.718 3.457 -17.799 1.00 78.75 125 MET A O 1
ATOM 969 N N . LYS A 1 126 ? -8.808 1.744 -16.842 1.00 81.94 126 LYS A N 1
ATOM 970 C CA . LYS A 1 126 ? -8.477 2.126 -15.455 1.00 81.94 126 LYS A CA 1
ATOM 971 C C . LYS A 1 126 ? -6.973 2.091 -15.198 1.00 81.94 126 LYS A C 1
ATOM 973 O O . LYS A 1 126 ? -6.433 3.036 -14.625 1.00 81.94 126 LYS A O 1
ATOM 978 N N . GLY A 1 127 ? -6.292 1.040 -15.658 1.00 79.94 127 GLY A N 1
ATOM 979 C CA . GLY A 1 127 ? -4.833 0.947 -15.588 1.00 79.94 127 GLY A CA 1
ATOM 980 C C . GLY A 1 127 ? -4.149 2.089 -16.343 1.00 79.94 127 GLY A C 1
ATOM 981 O O . GLY A 1 127 ? -3.300 2.779 -15.782 1.00 79.94 127 GLY A O 1
ATOM 982 N N . LEU A 1 128 ? -4.561 2.338 -17.588 1.00 79.44 128 LEU A N 1
ATOM 983 C CA . LEU A 1 128 ? -3.999 3.402 -18.425 1.00 79.44 128 LEU A CA 1
ATOM 984 C C . LEU A 1 128 ? -4.240 4.805 -17.840 1.00 79.44 128 LEU A C 1
ATOM 986 O O . LEU A 1 128 ? -3.349 5.653 -17.853 1.00 79.44 128 LEU A O 1
ATOM 990 N N . ALA A 1 129 ? -5.431 5.056 -17.299 1.00 83.25 129 ALA A N 1
ATOM 991 C CA . ALA A 1 129 ? -5.739 6.304 -16.611 1.00 83.25 129 ALA A CA 1
ATOM 992 C C . ALA A 1 129 ? -4.844 6.490 -15.377 1.00 83.25 129 ALA A C 1
ATOM 994 O O . ALA A 1 129 ? -4.330 7.585 -15.149 1.00 83.25 129 ALA A O 1
ATOM 995 N N . LEU A 1 130 ? -4.609 5.417 -14.611 1.00 83.81 130 LEU A N 1
ATOM 996 C CA . LEU A 1 130 ? -3.740 5.453 -13.437 1.00 83.81 130 LEU A CA 1
ATOM 997 C C . LEU A 1 130 ? -2.291 5.785 -13.814 1.00 83.81 130 LEU A C 1
ATOM 999 O O . LEU A 1 130 ? -1.668 6.614 -13.154 1.00 83.81 130 LEU A O 1
ATOM 1003 N N . SER A 1 131 ? -1.754 5.176 -14.877 1.00 79.50 131 SER A N 1
ATOM 1004 C CA . SER A 1 131 ? -0.377 5.443 -15.317 1.00 79.50 131 SER A CA 1
ATOM 1005 C C . SER A 1 131 ? -0.171 6.852 -15.853 1.00 79.50 131 SER A C 1
ATOM 1007 O O . SER A 1 131 ? 0.926 7.396 -15.740 1.00 79.50 131 SER A O 1
ATOM 1009 N N . ASN A 1 132 ? -1.216 7.422 -16.452 1.00 81.06 132 ASN A N 1
ATOM 1010 C CA . ASN A 1 132 ? -1.170 8.746 -17.061 1.00 81.06 132 ASN A CA 1
ATOM 1011 C C . ASN A 1 132 ? -1.486 9.868 -16.065 1.00 81.06 132 ASN A C 1
ATOM 1013 O O . ASN A 1 132 ? -1.338 11.040 -16.406 1.00 81.06 132 ASN A O 1
ATOM 1017 N N . SER A 1 133 ? -1.900 9.537 -14.838 1.00 85.12 133 SER A N 1
ATOM 1018 C CA . SER A 1 133 ? -2.094 10.532 -13.788 1.00 85.12 133 SER A CA 1
ATOM 1019 C C . SER A 1 133 ? -0.745 11.084 -13.332 1.00 85.12 133 SER A C 1
ATOM 1021 O O . SER A 1 133 ? 0.014 10.420 -12.621 1.00 85.12 133 SER A O 1
ATOM 1023 N N . GLU A 1 134 ? -0.450 12.323 -13.729 1.00 84.38 134 GLU A N 1
ATOM 1024 C CA . GLU A 1 134 ? 0.823 12.972 -13.418 1.00 84.38 134 GLU A CA 1
ATOM 1025 C C . GLU A 1 134 ? 1.048 13.099 -11.911 1.00 84.38 134 GLU A C 1
ATOM 1027 O O . GLU A 1 134 ? 2.133 12.794 -11.425 1.00 84.38 134 GLU A O 1
ATOM 1032 N N . VAL A 1 135 ? 0.010 13.473 -11.160 1.00 89.94 135 VAL A N 1
ATOM 1033 C CA . VAL A 1 135 ? 0.087 13.637 -9.702 1.00 89.94 135 VAL A CA 1
ATOM 1034 C C . VAL A 1 135 ? 0.449 12.311 -9.031 1.00 89.94 135 VAL A C 1
ATOM 1036 O O . VAL A 1 135 ? 1.391 12.243 -8.239 1.00 89.94 135 VAL A O 1
ATOM 1039 N N . ILE A 1 136 ? -0.245 11.228 -9.392 1.00 87.12 136 ILE A N 1
ATOM 1040 C CA . ILE A 1 136 ? 0.011 9.893 -8.837 1.00 87.12 136 ILE A CA 1
ATOM 1041 C C . ILE A 1 136 ? 1.415 9.413 -9.225 1.00 87.12 136 ILE A C 1
ATOM 1043 O O . ILE A 1 136 ? 2.145 8.876 -8.387 1.00 87.12 136 ILE A O 1
ATOM 1047 N N . ARG A 1 137 ? 1.819 9.646 -10.477 1.00 84.31 137 ARG A N 1
ATOM 1048 C CA . ARG A 1 137 ? 3.137 9.278 -11.003 1.00 84.31 137 ARG A CA 1
ATOM 1049 C C . ARG A 1 137 ? 4.268 10.031 -10.304 1.00 84.31 137 ARG A C 1
ATOM 1051 O O . ARG A 1 137 ? 5.269 9.417 -9.941 1.00 84.31 137 ARG A O 1
ATOM 1058 N N . GLN A 1 138 ? 4.109 11.330 -10.065 1.00 83.44 138 GLN A N 1
ATOM 1059 C CA . GLN A 1 138 ? 5.083 12.145 -9.339 1.00 83.44 138 GLN A CA 1
ATOM 1060 C C . GLN A 1 138 ? 5.242 11.675 -7.896 1.00 83.44 138 GLN A C 1
ATOM 1062 O O . GLN A 1 138 ? 6.370 11.496 -7.435 1.00 83.44 138 GLN A O 1
ATOM 1067 N N . VAL A 1 139 ? 4.134 11.401 -7.199 1.00 87.56 139 VAL A N 1
ATOM 1068 C CA . VAL A 1 139 ? 4.180 10.856 -5.836 1.00 87.56 139 VAL A CA 1
ATOM 1069 C C . VAL A 1 139 ? 4.876 9.497 -5.831 1.00 87.56 139 VAL A C 1
ATOM 1071 O O . VAL A 1 139 ? 5.811 9.318 -5.052 1.00 87.56 139 VAL A O 1
ATOM 1074 N N . HIS A 1 140 ? 4.499 8.580 -6.729 1.00 85.50 140 HIS A N 1
ATOM 1075 C CA . HIS A 1 140 ? 5.135 7.266 -6.870 1.00 85.50 140 HIS A CA 1
ATOM 1076 C C . HIS A 1 140 ? 6.653 7.385 -7.085 1.00 85.50 140 HIS A C 1
ATOM 1078 O O . HIS A 1 140 ? 7.441 6.822 -6.321 1.00 85.50 140 HIS A O 1
ATOM 1084 N N . ASN A 1 141 ? 7.067 8.187 -8.069 1.00 81.56 141 ASN A N 1
ATOM 1085 C CA . ASN A 1 141 ? 8.475 8.398 -8.404 1.00 81.56 141 ASN A CA 1
ATOM 1086 C C . ASN A 1 141 ? 9.243 9.094 -7.282 1.00 81.56 141 ASN A C 1
ATOM 1088 O O . ASN A 1 141 ? 10.432 8.837 -7.105 1.00 81.56 141 ASN A O 1
ATOM 1092 N N . SER A 1 142 ? 8.574 9.928 -6.479 1.00 81.44 142 SER A N 1
ATOM 1093 C CA . SER A 1 142 ? 9.222 10.578 -5.346 1.00 81.44 142 SER A CA 1
ATOM 1094 C C . SER A 1 142 ? 9.771 9.556 -4.349 1.00 81.44 142 SER A C 1
ATOM 1096 O O . SER A 1 142 ? 10.769 9.857 -3.708 1.00 81.44 142 SER A O 1
ATOM 1098 N N . PHE A 1 143 ? 9.173 8.365 -4.217 1.00 79.44 143 PHE A N 1
ATOM 1099 C CA . PHE A 1 143 ? 9.637 7.293 -3.324 1.00 79.44 143 PHE A CA 1
ATOM 1100 C C . PHE A 1 143 ? 10.597 6.300 -3.993 1.00 79.44 143 PHE A C 1
ATOM 1102 O O . PHE A 1 143 ? 11.071 5.373 -3.327 1.00 79.44 143 PHE A O 1
ATOM 1109 N N . ALA A 1 144 ? 10.902 6.479 -5.280 1.00 75.00 144 ALA A N 1
ATOM 1110 C CA . ALA A 1 144 ? 11.849 5.628 -5.981 1.00 75.00 144 ALA A CA 1
ATOM 1111 C C . ALA A 1 144 ? 13.276 5.842 -5.445 1.00 75.00 144 ALA A C 1
ATOM 1113 O O . ALA A 1 144 ? 13.633 6.913 -4.946 1.00 75.00 144 ALA A O 1
ATOM 1114 N N . ARG A 1 145 ? 14.111 4.802 -5.538 1.00 66.81 145 ARG A N 1
ATOM 1115 C CA . ARG A 1 145 ? 15.538 4.922 -5.209 1.00 66.81 145 ARG A CA 1
ATOM 1116 C C . ARG A 1 145 ? 16.219 5.806 -6.246 1.00 66.81 145 ARG A C 1
ATOM 1118 O O . ARG A 1 145 ? 15.949 5.671 -7.438 1.00 66.81 145 ARG A O 1
ATOM 1125 N N . GLN A 1 146 ? 17.152 6.642 -5.803 1.00 62.75 146 GLN A N 1
ATOM 1126 C CA . GLN A 1 146 ? 18.000 7.378 -6.732 1.00 62.75 146 GLN A CA 1
ATOM 1127 C C . GLN A 1 146 ? 18.920 6.389 -7.460 1.00 62.75 146 GLN A C 1
ATOM 1129 O O . GLN A 1 146 ? 19.699 5.672 -6.828 1.00 62.75 146 GLN A O 1
ATOM 1134 N N . GLN A 1 147 ? 18.812 6.322 -8.787 1.00 61.56 147 GLN A N 1
ATOM 1135 C CA . GLN A 1 147 ? 19.735 5.539 -9.603 1.00 61.56 147 GLN A CA 1
ATOM 1136 C C . GLN A 1 147 ? 21.092 6.254 -9.627 1.00 61.56 147 GLN A C 1
ATOM 1138 O O . GLN A 1 147 ? 21.170 7.443 -9.925 1.00 61.56 147 GLN A O 1
ATOM 1143 N N . MET A 1 148 ? 22.156 5.541 -9.245 1.00 53.16 148 MET A N 1
ATOM 1144 C CA . MET A 1 148 ? 23.510 6.106 -9.119 1.00 53.16 148 MET A CA 1
ATOM 1145 C C . MET A 1 148 ? 24.242 6.206 -10.468 1.00 53.16 148 MET A C 1
ATOM 1147 O O . MET A 1 148 ? 25.242 6.910 -10.558 1.00 53.16 148 MET A O 1
ATOM 1151 N N . PHE A 1 149 ? 23.748 5.512 -11.499 1.00 52.78 149 PHE A N 1
ATOM 1152 C CA . PHE A 1 149 ? 24.330 5.449 -12.839 1.00 52.78 149 PHE A CA 1
ATOM 1153 C C . PHE A 1 149 ? 23.217 5.371 -13.892 1.00 52.78 149 PHE A C 1
ATOM 1155 O O . PHE A 1 149 ? 22.236 4.653 -13.687 1.00 52.78 149 PHE A O 1
ATOM 1162 N N . GLU A 1 150 ? 23.401 6.036 -15.032 1.00 42.75 150 GLU A N 1
ATOM 1163 C CA . GLU A 1 150 ? 22.702 5.701 -16.277 1.00 42.75 150 GLU A CA 1
ATOM 1164 C C . GLU A 1 150 ? 23.377 4.445 -16.843 1.00 42.75 150 GLU A C 1
ATOM 1166 O O . GLU A 1 150 ? 24.435 4.517 -17.465 1.00 42.75 150 GLU A O 1
ATOM 1171 N N . PHE A 1 151 ? 22.843 3.258 -16.549 1.00 41.22 151 PHE A N 1
ATOM 1172 C CA . PHE A 1 151 ? 23.331 2.049 -17.210 1.00 41.22 151 PHE A CA 1
ATOM 1173 C C . PHE A 1 151 ? 22.773 2.010 -18.631 1.00 41.22 151 PHE A C 1
ATOM 1175 O O . PHE A 1 151 ? 21.570 1.849 -18.832 1.00 41.22 151 PHE A O 1
ATOM 1182 N N . ASP A 1 152 ? 23.671 2.141 -19.605 1.00 34.53 152 ASP A N 1
ATOM 1183 C CA . ASP A 1 152 ? 23.397 1.925 -21.021 1.00 34.53 152 ASP A CA 1
ATOM 1184 C C . ASP A 1 152 ? 22.749 0.537 -21.201 1.00 34.53 152 ASP A C 1
ATOM 1186 O O . ASP A 1 152 ? 23.264 -0.483 -20.720 1.00 34.53 152 ASP A O 1
ATOM 1190 N N . ALA A 1 153 ? 21.575 0.500 -21.832 1.00 39.09 153 ALA A N 1
ATOM 1191 C CA . ALA A 1 153 ? 20.626 -0.616 -21.838 1.00 39.09 153 ALA A CA 1
ATOM 1192 C C . ALA A 1 153 ? 21.067 -1.817 -22.709 1.00 39.09 153 ALA A C 1
ATOM 1194 O O . ALA A 1 153 ? 20.306 -2.326 -23.530 1.00 39.09 153 ALA A O 1
ATOM 1195 N N . LYS A 1 154 ? 22.313 -2.284 -22.559 1.00 38.12 154 LYS A N 1
ATOM 1196 C CA . LYS A 1 154 ? 22.876 -3.436 -23.291 1.00 38.12 154 LYS A CA 1
ATOM 1197 C C . LYS A 1 154 ? 23.425 -4.552 -22.412 1.00 38.12 154 LYS A C 1
ATOM 1199 O O . LYS A 1 154 ? 23.985 -5.516 -22.928 1.00 38.12 154 LYS A O 1
ATOM 1204 N N . SER A 1 155 ? 23.222 -4.485 -21.102 1.00 36.28 155 SER A N 1
ATOM 1205 C CA . SER A 1 155 ? 23.333 -5.686 -20.280 1.00 36.28 155 SER A CA 1
ATOM 1206 C C . SER A 1 155 ? 21.947 -6.292 -20.194 1.00 36.28 155 SER A C 1
ATOM 1208 O O . SER A 1 155 ? 21.075 -5.719 -19.551 1.00 36.28 155 SER A O 1
ATOM 1210 N N . SER A 1 156 ? 21.743 -7.423 -20.871 1.00 36.84 156 SER A N 1
ATOM 1211 C CA . SER A 1 156 ? 20.599 -8.302 -20.648 1.00 36.84 156 SER A CA 1
ATOM 1212 C C . SER A 1 156 ? 20.443 -8.479 -19.142 1.00 36.84 156 SER A C 1
ATOM 1214 O O . SER A 1 156 ? 21.224 -9.212 -18.523 1.00 36.84 156 SER A O 1
ATOM 1216 N N . ALA A 1 157 ? 19.494 -7.753 -18.550 1.00 39.56 157 ALA A N 1
ATOM 1217 C CA . ALA A 1 157 ? 19.074 -8.001 -17.194 1.00 39.56 157 ALA A CA 1
ATOM 1218 C C . ALA A 1 157 ? 18.739 -9.490 -17.172 1.00 39.56 157 ALA A C 1
ATOM 1220 O O . ALA A 1 157 ? 17.834 -9.942 -17.875 1.00 39.56 157 ALA A O 1
ATOM 1221 N N . LYS A 1 158 ? 19.535 -10.278 -16.440 1.00 37.22 158 LYS A N 1
ATOM 1222 C CA . LYS A 1 158 ? 19.027 -11.543 -15.914 1.00 37.22 158 LYS A CA 1
ATOM 1223 C C . LYS A 1 158 ? 17.666 -11.179 -15.351 1.00 37.22 158 LYS A C 1
ATOM 1225 O O . LYS A 1 158 ? 17.655 -10.223 -14.583 1.00 37.22 158 LYS A O 1
ATOM 1230 N N . GLU A 1 159 ? 16.600 -11.836 -15.810 1.00 41.28 159 GLU A N 1
ATOM 1231 C CA . GLU A 1 159 ? 15.230 -11.648 -15.326 1.00 41.28 159 GLU A CA 1
ATOM 1232 C C . GLU A 1 159 ? 15.292 -11.432 -13.811 1.00 41.28 159 GLU A C 1
ATOM 1234 O O . GLU A 1 159 ? 15.473 -12.383 -13.051 1.00 41.28 159 GLU A O 1
ATOM 1239 N N . GLU A 1 160 ? 15.306 -10.168 -13.373 1.00 44.09 160 GLU A N 1
ATOM 1240 C CA . GLU A 1 160 ? 15.251 -9.862 -11.956 1.00 44.09 160 GLU A CA 1
ATOM 1241 C C . GLU A 1 160 ? 13.876 -10.354 -11.551 1.00 44.09 160 GLU A C 1
ATOM 1243 O O . GLU A 1 160 ? 12.900 -10.038 -12.233 1.00 44.09 160 GLU A O 1
ATOM 1248 N N . ASP A 1 161 ? 13.819 -11.186 -10.512 1.00 50.66 161 ASP A N 1
ATOM 1249 C CA . ASP A 1 161 ? 12.576 -11.742 -9.995 1.00 50.66 161 ASP A CA 1
ATOM 1250 C C . ASP A 1 161 ? 11.606 -10.591 -9.703 1.00 50.66 161 ASP A C 1
ATOM 1252 O O . ASP A 1 161 ? 11.670 -9.937 -8.659 1.00 50.66 161 ASP A O 1
ATOM 1256 N N . ALA A 1 162 ? 10.749 -10.295 -10.679 1.00 59.00 162 ALA A N 1
ATOM 1257 C CA . ALA A 1 162 ? 9.856 -9.161 -10.632 1.00 59.00 162 ALA A CA 1
ATOM 1258 C C . ALA A 1 162 ? 8.808 -9.461 -9.566 1.00 59.00 162 ALA A C 1
ATOM 1260 O O . ALA A 1 162 ? 7.953 -10.336 -9.730 1.00 59.00 162 ALA A O 1
ATOM 1261 N N . PHE A 1 163 ? 8.896 -8.755 -8.441 1.00 68.31 163 PHE A N 1
ATOM 1262 C CA . PHE A 1 163 ? 7.897 -8.870 -7.394 1.00 68.31 163 PHE A CA 1
ATOM 1263 C C . PHE A 1 163 ? 6.578 -8.296 -7.894 1.00 68.31 163 PHE A C 1
ATOM 1265 O O . PHE A 1 163 ? 6.470 -7.112 -8.215 1.00 68.31 163 PHE A O 1
ATOM 1272 N N . HIS A 1 164 ? 5.571 -9.160 -7.948 1.00 81.19 164 HIS A N 1
ATOM 1273 C CA . HIS A 1 164 ? 4.217 -8.794 -8.325 1.00 81.19 164 HIS A CA 1
ATOM 1274 C C . HIS A 1 164 ? 3.361 -8.539 -7.085 1.00 81.19 164 HIS A C 1
ATOM 1276 O O . HIS A 1 164 ? 3.389 -9.321 -6.131 1.00 81.19 164 HIS A O 1
ATOM 1282 N N . PHE A 1 165 ? 2.583 -7.459 -7.111 1.00 83.88 165 PHE A N 1
ATOM 1283 C CA . PHE A 1 165 ? 1.677 -7.108 -6.024 1.00 83.88 165 PHE A CA 1
ATOM 1284 C C . PHE A 1 165 ? 0.278 -7.641 -6.304 1.00 83.88 165 PHE A C 1
ATOM 1286 O O . PHE A 1 165 ? -0.274 -7.455 -7.386 1.00 83.88 165 PHE A O 1
ATOM 1293 N N . VAL A 1 166 ? -0.310 -8.258 -5.283 1.00 87.38 166 VAL A N 1
ATOM 1294 C CA . VAL A 1 166 ? -1.703 -8.698 -5.289 1.00 87.38 166 VAL A CA 1
ATOM 1295 C C . VAL A 1 166 ? -2.384 -8.166 -4.044 1.00 87.38 166 VAL A C 1
ATOM 1297 O O . VAL A 1 166 ? -1.826 -8.2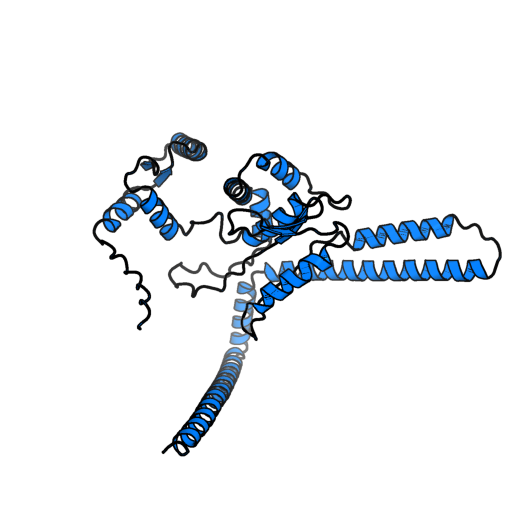40 -2.947 1.00 87.38 166 VAL A O 1
ATOM 1300 N N . SER A 1 167 ? -3.588 -7.641 -4.229 1.00 89.44 167 SER A N 1
ATOM 1301 C CA . SER A 1 167 ? -4.393 -7.048 -3.168 1.00 89.44 167 SER A CA 1
ATOM 1302 C C . SER A 1 167 ? -5.583 -7.941 -2.837 1.00 89.44 167 SER A C 1
ATOM 1304 O O . SER A 1 167 ? -6.185 -8.530 -3.731 1.00 89.44 167 SER A O 1
ATOM 1306 N N . TYR A 1 168 ? -5.957 -8.010 -1.561 1.00 91.62 168 TYR A N 1
ATOM 1307 C CA . TYR A 1 168 ? -7.177 -8.681 -1.110 1.00 91.62 168 TYR A CA 1
ATOM 1308 C C . TYR A 1 168 ? -8.087 -7.649 -0.453 1.00 91.62 168 TYR A C 1
ATOM 1310 O O . TYR A 1 168 ? -7.619 -6.878 0.387 1.00 91.62 168 TYR A O 1
ATOM 1318 N N . VAL A 1 169 ? -9.362 -7.614 -0.841 1.00 91.12 169 VAL A N 1
ATOM 1319 C CA . VAL A 1 169 ? -10.322 -6.626 -0.330 1.00 91.12 169 VAL A CA 1
ATOM 1320 C C . VAL A 1 169 ? -11.707 -7.251 -0.114 1.00 91.12 169 VAL A C 1
ATOM 1322 O O . VAL A 1 169 ? -12.189 -7.972 -0.992 1.00 91.12 169 VAL A O 1
ATOM 1325 N N . PRO A 1 170 ? -12.359 -7.001 1.037 1.00 90.75 170 PRO A N 1
ATOM 1326 C CA . PRO A 1 170 ? -13.751 -7.375 1.256 1.00 90.75 170 PRO A CA 1
ATOM 1327 C C . PRO A 1 170 ? -14.693 -6.321 0.650 1.00 90.75 170 PRO A C 1
ATOM 1329 O O . PRO A 1 170 ? -14.645 -5.147 1.019 1.00 90.75 170 PRO A O 1
ATOM 1332 N N . VAL A 1 171 ? -15.572 -6.729 -0.265 1.00 87.69 171 VAL A N 1
ATOM 1333 C CA . VAL A 1 171 ? -16.580 -5.857 -0.888 1.00 87.69 171 VAL A CA 1
ATOM 1334 C C . VAL A 1 171 ? -17.941 -6.540 -0.805 1.00 87.69 171 VAL A C 1
ATOM 1336 O O . VAL A 1 171 ? -18.118 -7.648 -1.309 1.00 87.69 171 VAL A O 1
ATOM 1339 N N . ASN A 1 172 ? -18.919 -5.874 -0.184 1.00 86.44 172 ASN A N 1
ATOM 1340 C CA . ASN A 1 172 ? -20.299 -6.357 -0.048 1.00 86.44 172 ASN A CA 1
ATOM 1341 C C . ASN A 1 172 ? -20.405 -7.775 0.556 1.00 86.44 172 ASN A C 1
ATOM 1343 O O . ASN A 1 172 ? -21.157 -8.613 0.055 1.00 86.44 172 ASN A O 1
ATOM 1347 N N . GLY A 1 173 ? -19.626 -8.069 1.607 1.00 86.62 173 GLY A N 1
ATOM 1348 C CA . GLY A 1 173 ? -19.646 -9.379 2.277 1.00 86.62 173 GLY A CA 1
ATOM 1349 C C . GLY A 1 173 ? -19.012 -10.519 1.469 1.00 86.62 173 GLY A C 1
ATOM 1350 O O . GLY A 1 173 ? -19.254 -11.697 1.744 1.00 86.62 173 GLY A O 1
ATOM 1351 N N . ARG A 1 174 ? -18.215 -10.195 0.445 1.00 91.44 174 ARG A N 1
ATOM 1352 C CA . ARG A 1 174 ? -17.435 -11.161 -0.338 1.00 91.44 174 ARG A CA 1
ATOM 1353 C C . ARG A 1 174 ? -15.978 -10.735 -0.410 1.00 91.44 174 ARG A C 1
ATOM 1355 O O . ARG A 1 174 ? -15.676 -9.546 -0.485 1.00 91.44 174 ARG A O 1
ATOM 1362 N N . LEU A 1 175 ? -15.080 -11.711 -0.397 1.00 91.62 175 LEU A N 1
ATOM 1363 C CA . LEU A 1 175 ? -13.646 -11.481 -0.471 1.00 91.62 175 LEU A CA 1
ATOM 1364 C C . LEU A 1 175 ? -13.194 -11.545 -1.928 1.00 91.62 175 LEU A C 1
ATOM 1366 O O . LEU A 1 175 ? -13.454 -12.532 -2.612 1.00 91.62 175 LEU A O 1
ATOM 1370 N N . TYR A 1 176 ? -12.467 -10.527 -2.377 1.00 91.00 176 TYR A N 1
ATOM 1371 C CA . TYR A 1 176 ? -11.915 -10.478 -3.726 1.00 91.00 176 TYR A CA 1
ATOM 1372 C C . TYR A 1 176 ? -10.391 -10.424 -3.706 1.00 91.00 176 TYR A C 1
ATOM 1374 O O . TYR A 1 176 ? -9.789 -9.719 -2.895 1.00 91.00 176 TYR A O 1
ATOM 1382 N N . GLU A 1 177 ? -9.772 -11.141 -4.638 1.00 91.06 177 GLU A N 1
ATOM 1383 C CA . GLU A 1 177 ? -8.367 -10.983 -5.006 1.00 91.06 177 GLU A CA 1
ATOM 1384 C C . GLU A 1 177 ? -8.272 -10.099 -6.254 1.00 91.06 177 GLU A C 1
ATOM 1386 O O . GLU A 1 177 ? -8.863 -10.392 -7.298 1.00 91.06 177 GLU A O 1
ATOM 1391 N N . LEU A 1 178 ? -7.519 -9.009 -6.132 1.00 86.19 178 LEU A N 1
ATOM 1392 C CA . LEU A 1 178 ? -7.244 -8.047 -7.189 1.00 86.19 178 LEU A CA 1
ATOM 1393 C C . LEU A 1 178 ? -5.798 -8.220 -7.647 1.00 86.19 178 LEU A C 1
ATOM 1395 O O . LEU A 1 178 ? -4.848 -7.859 -6.946 1.00 86.19 178 LEU A O 1
ATOM 1399 N N . ASP A 1 179 ? -5.652 -8.786 -8.838 1.00 84.88 179 ASP A N 1
ATOM 1400 C CA . ASP A 1 179 ? -4.380 -9.045 -9.496 1.00 84.88 179 ASP A CA 1
ATOM 1401 C C . ASP A 1 179 ? -4.316 -8.203 -10.778 1.00 84.88 179 ASP A C 1
ATOM 1403 O O . ASP A 1 179 ? -5.091 -8.420 -11.707 1.00 84.88 179 ASP A O 1
ATOM 1407 N N . GLY A 1 180 ? -3.391 -7.239 -10.828 1.00 75.69 180 GLY A N 1
ATOM 1408 C CA . GLY A 1 180 ? -3.245 -6.323 -11.965 1.00 75.69 180 GLY A CA 1
ATOM 1409 C C . GLY A 1 180 ? -2.813 -6.984 -13.281 1.00 75.69 180 GLY A C 1
ATOM 1410 O O . GLY A 1 180 ? -2.882 -6.336 -14.321 1.00 75.69 180 GLY A O 1
ATOM 1411 N N . LEU A 1 181 ? -2.377 -8.250 -13.249 1.00 75.88 181 LEU A N 1
ATOM 1412 C CA . LEU A 1 181 ? -2.031 -9.036 -14.439 1.00 75.88 181 LEU A CA 1
ATOM 1413 C C . LEU A 1 181 ? -3.200 -9.887 -14.952 1.00 75.88 181 LEU A C 1
ATOM 1415 O O . LEU A 1 181 ? -3.072 -10.539 -15.990 1.00 75.88 181 LEU A O 1
ATOM 1419 N N . ARG A 1 182 ? -4.325 -9.921 -14.231 1.00 76.62 182 ARG A N 1
ATOM 1420 C CA . ARG A 1 182 ? -5.523 -10.667 -14.626 1.00 76.62 182 ARG A CA 1
ATOM 1421 C C . ARG A 1 182 ? -6.563 -9.753 -15.261 1.00 76.62 182 ARG A C 1
ATOM 1423 O O . ARG A 1 182 ? -6.587 -8.551 -15.031 1.00 76.62 182 ARG A O 1
ATOM 1430 N N . GLU A 1 183 ? -7.459 -10.357 -16.039 1.00 70.81 183 GLU A N 1
ATOM 1431 C CA . GLU A 1 183 ? -8.535 -9.648 -16.748 1.00 70.81 183 GLU A CA 1
ATOM 1432 C C . GLU A 1 183 ? -9.610 -9.073 -15.809 1.00 70.81 183 GLU A C 1
ATOM 1434 O O . GLU A 1 183 ? -10.370 -8.191 -16.203 1.00 70.81 183 GLU A O 1
ATOM 1439 N N . GLY A 1 184 ? -9.676 -9.541 -14.559 1.00 76.56 184 GLY A N 1
ATOM 1440 C CA . GLY A 1 184 ? -10.667 -9.080 -13.597 1.00 76.56 184 GLY A CA 1
ATOM 1441 C C . GLY A 1 184 ? -10.453 -9.608 -12.175 1.00 76.56 184 GLY A C 1
ATOM 1442 O O . GLY A 1 184 ? -9.537 -10.402 -11.934 1.00 76.56 184 GLY A O 1
ATOM 1443 N N . PRO A 1 185 ? -11.298 -9.159 -11.228 1.00 88.00 185 PRO A N 1
ATOM 1444 C CA . PRO A 1 185 ? -11.252 -9.589 -9.835 1.00 88.00 185 PRO A CA 1
ATOM 1445 C C . PRO A 1 185 ? -11.614 -11.073 -9.699 1.00 88.00 185 PRO A C 1
ATOM 1447 O O . PRO A 1 185 ? -12.511 -11.571 -10.380 1.00 88.00 185 PRO A O 1
ATOM 1450 N N . ILE A 1 186 ? -10.943 -11.776 -8.788 1.00 89.62 186 ILE A N 1
ATOM 1451 C CA . ILE A 1 186 ? -11.260 -13.169 -8.457 1.00 89.62 186 ILE A CA 1
ATOM 1452 C C . ILE A 1 186 ? -12.091 -13.178 -7.183 1.00 89.62 186 ILE A C 1
ATOM 1454 O O . ILE A 1 186 ? -11.651 -12.680 -6.150 1.00 89.62 186 ILE A O 1
ATOM 1458 N N . ASP A 1 187 ? -13.267 -13.784 -7.246 1.00 91.56 187 ASP A N 1
ATOM 1459 C CA . ASP A 1 187 ? -14.108 -14.016 -6.078 1.00 91.56 187 ASP A CA 1
ATOM 1460 C C . ASP A 1 187 ? -13.579 -15.211 -5.266 1.00 91.56 187 ASP A C 1
ATOM 1462 O O . ASP A 1 187 ? -13.441 -16.324 -5.783 1.00 91.56 187 ASP A O 1
ATOM 1466 N N . LEU A 1 188 ? -13.256 -14.968 -3.996 1.00 90.19 188 LEU A N 1
ATOM 1467 C CA . LEU A 1 188 ? -12.727 -15.951 -3.048 1.00 90.19 188 LEU A CA 1
ATOM 1468 C C . LEU A 1 188 ? -13.797 -16.491 -2.085 1.00 90.19 188 LEU A C 1
ATOM 1470 O O . LEU A 1 188 ? -13.492 -17.360 -1.266 1.00 90.19 188 LEU A O 1
ATOM 1474 N N . GLY A 1 189 ? -15.042 -16.022 -2.193 1.00 90.38 189 GLY A N 1
ATOM 1475 C CA . GLY A 1 189 ? -16.175 -16.486 -1.401 1.00 90.38 189 GLY A CA 1
ATOM 1476 C C . GLY A 1 189 ? -16.731 -15.449 -0.428 1.00 90.38 189 GLY A C 1
ATOM 1477 O O . GLY A 1 189 ? -16.344 -14.283 -0.411 1.00 90.38 189 GLY A O 1
ATOM 1478 N N . VAL A 1 190 ? -17.693 -15.894 0.381 1.00 90.38 190 VAL A N 1
ATOM 1479 C CA . VAL A 1 190 ? -18.385 -15.058 1.372 1.00 90.38 190 VAL A CA 1
ATOM 1480 C C . VAL A 1 190 ? -17.462 -14.800 2.561 1.00 90.38 190 VAL A C 1
ATOM 1482 O O . VAL A 1 190 ? -16.835 -15.726 3.075 1.00 90.38 190 VAL A O 1
ATOM 1485 N N . CYS A 1 191 ? -17.408 -13.554 3.018 1.00 88.81 191 CYS A N 1
ATOM 1486 C CA . CYS A 1 191 ? -16.687 -13.167 4.223 1.00 88.81 191 CYS A CA 1
ATOM 1487 C C . CYS A 1 191 ? -17.530 -12.213 5.068 1.00 88.81 191 CYS A C 1
ATOM 1489 O O . CYS A 1 191 ? -18.315 -11.426 4.540 1.00 88.81 191 CYS A O 1
ATOM 1491 N N . ASN A 1 192 ? -17.340 -12.248 6.386 1.00 86.19 192 ASN A N 1
ATOM 1492 C CA . ASN A 1 192 ? -17.878 -11.193 7.231 1.00 86.19 192 ASN A CA 1
ATOM 1493 C C . ASN A 1 192 ? -17.079 -9.907 6.974 1.00 86.19 192 ASN A C 1
ATOM 1495 O O . ASN A 1 192 ? -15.853 -9.961 6.943 1.00 86.19 192 ASN A O 1
ATOM 1499 N N . GLN A 1 193 ? -17.746 -8.770 6.776 1.00 75.56 193 GLN A N 1
ATOM 1500 C CA . GLN A 1 193 ? -17.067 -7.501 6.492 1.00 75.56 193 GLN A CA 1
ATOM 1501 C C . GLN A 1 193 ? -16.187 -7.059 7.675 1.00 75.56 193 GLN A C 1
ATOM 1503 O O . GLN A 1 193 ? -15.116 -6.495 7.455 1.00 75.56 193 GLN A O 1
ATOM 1508 N N . ASP A 1 194 ? -16.596 -7.397 8.901 1.00 75.81 194 ASP A N 1
ATOM 1509 C CA . ASP A 1 194 ? -15.874 -7.046 10.130 1.00 75.81 194 ASP A CA 1
ATOM 1510 C C . ASP A 1 194 ? -14.754 -8.043 10.474 1.00 75.81 194 ASP A C 1
ATOM 1512 O O . ASP A 1 194 ? -13.748 -7.670 11.074 1.00 75.81 194 ASP A O 1
ATOM 1516 N N . ASP A 1 195 ? -14.892 -9.306 10.054 1.00 83.19 195 ASP A N 1
ATOM 1517 C CA . ASP A 1 195 ? -13.900 -10.368 10.278 1.00 83.19 195 ASP A CA 1
ATOM 1518 C C . ASP A 1 195 ? -13.687 -11.218 9.016 1.00 83.19 195 ASP A C 1
ATOM 1520 O O . ASP A 1 195 ? -14.057 -12.390 8.914 1.00 83.19 195 ASP A O 1
ATOM 1524 N N . TRP A 1 196 ? -13.087 -10.592 8.006 1.00 90.25 196 TRP A N 1
ATOM 1525 C CA . TRP A 1 196 ? -12.700 -11.244 6.752 1.00 90.25 196 TRP A CA 1
ATOM 1526 C C . TRP A 1 196 ? -11.290 -11.851 6.817 1.00 90.25 196 TRP A C 1
ATOM 1528 O O . TRP A 1 196 ? -10.875 -12.573 5.904 1.00 90.25 196 TRP A O 1
ATOM 1538 N N . ILE A 1 197 ? -10.545 -11.596 7.901 1.00 91.12 197 ILE A N 1
ATOM 1539 C CA . ILE A 1 197 ? -9.160 -12.057 8.065 1.00 91.12 197 ILE A CA 1
ATOM 1540 C C . ILE A 1 197 ? -9.119 -13.587 8.157 1.00 91.12 197 ILE A C 1
ATOM 1542 O O . ILE A 1 197 ? -8.257 -14.228 7.548 1.00 91.12 197 ILE A O 1
ATOM 1546 N N . GLY A 1 198 ? -10.090 -14.186 8.853 1.00 89.12 198 GLY A N 1
ATOM 1547 C CA . GLY A 1 198 ? -10.252 -15.640 8.901 1.00 89.12 198 GLY A CA 1
ATOM 1548 C C . GLY A 1 198 ? -10.442 -16.274 7.517 1.00 89.12 198 GLY A C 1
ATOM 1549 O O . GLY A 1 198 ? -9.932 -17.366 7.272 1.00 89.12 198 GLY A O 1
ATOM 1550 N N . ALA A 1 199 ? -11.102 -15.570 6.590 1.00 90.00 199 ALA A N 1
ATOM 1551 C CA . ALA A 1 199 ? -11.338 -16.044 5.226 1.00 90.00 199 ALA A CA 1
ATOM 1552 C C . ALA A 1 199 ? -10.104 -15.894 4.316 1.00 90.00 199 ALA A C 1
ATOM 1554 O O . ALA A 1 199 ? -9.809 -16.793 3.528 1.00 90.00 199 ALA A O 1
ATOM 1555 N N . VAL A 1 200 ? -9.347 -14.793 4.431 1.00 92.75 200 VAL A N 1
ATOM 1556 C CA . VAL A 1 200 ? -8.171 -14.543 3.569 1.00 92.75 200 VAL A CA 1
ATOM 1557 C C . VAL A 1 200 ? -6.931 -15.331 3.999 1.00 92.75 200 VAL A C 1
ATOM 1559 O O . VAL A 1 200 ? -6.121 -15.727 3.159 1.00 92.75 200 VAL A O 1
ATOM 1562 N N . ARG A 1 201 ? -6.776 -15.603 5.300 1.00 92.44 201 ARG A N 1
ATOM 1563 C CA . ARG A 1 201 ? -5.620 -16.321 5.852 1.00 92.44 201 ARG A CA 1
ATOM 1564 C C . ARG A 1 201 ? -5.316 -17.653 5.139 1.00 92.44 201 ARG A C 1
ATOM 1566 O O . ARG A 1 201 ? -4.185 -17.793 4.669 1.00 92.44 201 ARG A O 1
ATOM 1573 N N . PRO A 1 202 ? -6.263 -18.602 4.979 1.00 92.06 202 PRO A N 1
ATOM 1574 C CA . PRO A 1 202 ? -5.984 -19.860 4.282 1.00 92.06 202 PRO A CA 1
ATOM 1575 C C . PRO A 1 202 ? -5.639 -19.656 2.800 1.00 92.06 202 PRO A C 1
ATOM 1577 O O . PRO A 1 202 ? -4.885 -20.446 2.230 1.00 92.06 202 PRO A O 1
ATOM 1580 N N . VAL A 1 203 ? -6.145 -18.594 2.163 1.00 91.00 203 VAL A N 1
ATOM 1581 C CA . VAL A 1 203 ? -5.819 -18.257 0.768 1.00 91.00 203 VAL A CA 1
ATOM 1582 C C . VAL A 1 203 ? -4.353 -17.835 0.647 1.00 91.00 203 VAL A C 1
ATOM 1584 O O . VAL A 1 203 ? -3.639 -18.339 -0.224 1.00 91.00 203 VAL A O 1
ATOM 1587 N N . ILE A 1 204 ? -3.884 -16.969 1.551 1.00 91.06 204 ILE A N 1
ATOM 1588 C CA . ILE A 1 204 ? -2.485 -16.520 1.598 1.00 91.06 204 ILE A CA 1
ATOM 1589 C C . ILE A 1 204 ? -1.555 -17.688 1.947 1.00 91.06 204 ILE A C 1
ATOM 1591 O O . ILE A 1 204 ? -0.556 -17.895 1.257 1.00 91.06 204 ILE A O 1
ATOM 1595 N N . GLU A 1 205 ? -1.896 -18.496 2.955 1.00 89.69 205 GLU A N 1
ATOM 1596 C CA . GLU A 1 205 ? -1.111 -19.678 3.340 1.00 89.69 205 GLU A CA 1
ATOM 1597 C C . GLU A 1 205 ? -0.981 -20.664 2.167 1.00 89.69 205 GLU A C 1
ATOM 1599 O O . GLU A 1 205 ? 0.128 -21.079 1.822 1.00 89.69 205 GLU A O 1
ATOM 1604 N N . LYS A 1 206 ? -2.087 -20.960 1.469 1.00 89.44 206 LYS A N 1
ATOM 1605 C CA . LYS A 1 206 ? -2.086 -21.809 0.268 1.00 89.44 206 LYS A CA 1
ATOM 1606 C C . LYS A 1 206 ? -1.252 -21.210 -0.865 1.00 89.44 206 LYS A C 1
ATOM 1608 O O . LYS A 1 206 ? -0.670 -21.957 -1.649 1.00 89.44 206 LYS A O 1
ATOM 1613 N N . ARG A 1 207 ? -1.198 -19.880 -0.990 1.00 86.62 207 ARG A N 1
ATOM 1614 C CA . ARG A 1 207 ? -0.364 -19.200 -1.991 1.00 86.62 207 ARG A CA 1
ATOM 1615 C C . ARG A 1 207 ? 1.119 -19.347 -1.670 1.00 86.62 207 ARG A C 1
ATOM 1617 O O . ARG A 1 207 ? 1.878 -19.670 -2.575 1.00 86.62 207 ARG A O 1
ATOM 1624 N N . ILE A 1 208 ? 1.509 -19.176 -0.409 1.00 86.06 208 ILE A N 1
ATOM 1625 C CA . ILE A 1 208 ? 2.899 -19.337 0.046 1.00 86.06 208 ILE A CA 1
ATOM 1626 C C . ILE A 1 208 ? 3.356 -20.793 -0.130 1.00 86.06 208 ILE A C 1
ATOM 1628 O O . ILE A 1 208 ? 4.439 -21.036 -0.654 1.00 86.06 208 ILE A O 1
ATOM 1632 N N . GLN A 1 209 ? 2.499 -21.766 0.197 1.00 85.75 209 GLN A N 1
ATOM 1633 C CA . GLN A 1 209 ? 2.793 -23.201 0.055 1.00 85.75 209 GLN A CA 1
ATOM 1634 C C . GLN A 1 209 ? 3.035 -23.668 -1.391 1.00 85.75 209 GLN A C 1
ATOM 1636 O O . GLN A 1 209 ? 3.592 -24.743 -1.595 1.00 85.75 209 GLN A O 1
ATOM 1641 N N . LYS A 1 210 ? 2.616 -22.902 -2.410 1.00 83.12 210 LYS A N 1
ATOM 1642 C CA . LYS A 1 210 ? 2.874 -23.247 -3.822 1.00 83.12 210 LYS A CA 1
ATOM 1643 C C . LYS A 1 210 ? 4.338 -23.074 -4.223 1.00 83.12 210 LYS A C 1
ATOM 1645 O O . LYS A 1 210 ? 4.741 -23.615 -5.252 1.00 83.12 210 LYS A O 1
ATOM 1650 N N . TYR A 1 211 ? 5.106 -22.304 -3.462 1.00 80.94 211 TYR A N 1
ATOM 1651 C CA . TYR A 1 211 ? 6.515 -22.062 -3.738 1.00 80.94 211 TYR A CA 1
ATOM 1652 C C . TYR A 1 211 ? 7.389 -23.098 -3.022 1.00 80.94 211 TYR A C 1
ATOM 1654 O O . TYR A 1 211 ? 6.981 -23.701 -2.032 1.00 80.94 211 TYR A O 1
ATOM 1662 N N . SER A 1 212 ? 8.586 -23.348 -3.557 1.00 71.38 212 SER A N 1
ATOM 1663 C CA . SER A 1 212 ? 9.506 -24.364 -3.032 1.00 71.38 212 SER A CA 1
ATOM 1664 C C . SER A 1 212 ? 9.847 -24.120 -1.562 1.00 71.38 212 SER A C 1
ATOM 1666 O O . SER A 1 212 ? 10.116 -22.981 -1.185 1.00 71.38 212 SER A O 1
ATOM 1668 N N . GLU A 1 213 ? 9.908 -25.187 -0.757 1.00 63.41 213 GLU A N 1
ATOM 1669 C CA . GLU A 1 213 ? 10.356 -25.139 0.641 1.00 63.41 213 GLU A CA 1
ATOM 1670 C C . GLU A 1 213 ? 11.737 -24.460 0.731 1.00 63.41 213 GLU A C 1
ATOM 1672 O O . GLU A 1 213 ? 12.756 -25.035 0.348 1.00 63.41 213 GLU A O 1
ATOM 1677 N N . GLY A 1 214 ? 11.761 -23.202 1.181 1.00 66.38 214 GLY A N 1
ATOM 1678 C CA . GLY A 1 214 ? 12.959 -22.354 1.238 1.00 66.38 214 GLY A CA 1
ATOM 1679 C C . GLY A 1 214 ? 12.836 -21.016 0.500 1.00 66.38 214 GLY A C 1
ATOM 1680 O O . GLY A 1 214 ? 13.663 -20.132 0.719 1.00 66.38 214 GLY A O 1
ATOM 1681 N N . GLU A 1 215 ? 11.804 -20.836 -0.325 1.00 75.75 215 GLU A N 1
ATOM 1682 C CA . GLU A 1 215 ? 11.467 -19.540 -0.911 1.00 75.75 215 GLU A CA 1
ATOM 1683 C C . GLU A 1 215 ? 10.813 -18.657 0.160 1.00 75.75 215 GLU A C 1
ATOM 1685 O O . GLU A 1 215 ? 9.742 -18.974 0.671 1.00 75.75 215 GLU A O 1
ATOM 1690 N N . ILE A 1 216 ? 11.483 -17.567 0.536 1.00 75.81 216 ILE A N 1
ATOM 1691 C CA . ILE A 1 216 ? 11.033 -16.637 1.589 1.00 75.81 216 ILE A CA 1
ATOM 1692 C C . ILE A 1 216 ? 10.814 -15.221 1.062 1.00 75.81 216 ILE A C 1
ATOM 1694 O O . ILE A 1 216 ? 10.567 -14.302 1.843 1.00 75.81 216 ILE A O 1
ATOM 1698 N N . ARG A 1 217 ? 10.934 -15.009 -0.253 1.00 81.81 217 ARG A N 1
ATOM 1699 C CA . ARG A 1 217 ? 10.847 -13.680 -0.866 1.00 81.81 217 ARG A CA 1
ATOM 1700 C C . ARG A 1 217 ? 9.388 -13.252 -1.044 1.00 81.81 217 ARG A C 1
ATOM 1702 O O . ARG A 1 217 ? 8.917 -13.013 -2.150 1.00 81.81 217 ARG A O 1
ATOM 1709 N N . PHE A 1 218 ? 8.677 -13.137 0.073 1.00 83.44 218 PHE A N 1
ATOM 1710 C CA . PHE A 1 218 ? 7.322 -12.604 0.143 1.00 83.44 218 PHE A CA 1
ATOM 1711 C C . PHE A 1 218 ? 7.291 -11.394 1.064 1.00 83.44 218 PHE A C 1
ATOM 1713 O O . PHE A 1 218 ? 7.998 -11.328 2.070 1.00 83.44 218 PHE A O 1
ATOM 1720 N N . ASN A 1 219 ? 6.431 -10.441 0.735 1.00 87.31 219 ASN A N 1
ATOM 1721 C CA . ASN A 1 219 ? 6.117 -9.328 1.606 1.00 87.31 219 ASN A CA 1
ATOM 1722 C C . ASN A 1 219 ? 4.597 -9.223 1.718 1.00 87.31 219 ASN A C 1
ATOM 1724 O O . ASN A 1 219 ? 3.896 -9.283 0.710 1.00 87.31 219 ASN A O 1
ATOM 1728 N N . LEU A 1 220 ? 4.102 -9.100 2.947 1.00 89.75 220 LEU A N 1
ATOM 1729 C CA . LEU A 1 220 ? 2.689 -8.907 3.232 1.00 89.75 220 LEU A CA 1
ATOM 1730 C C . LEU A 1 220 ? 2.539 -7.613 4.025 1.00 89.75 220 LEU A C 1
ATOM 1732 O O . LEU A 1 220 ? 3.138 -7.457 5.089 1.00 89.75 220 LEU A O 1
ATOM 1736 N N . MET A 1 221 ? 1.736 -6.699 3.496 1.00 90.88 221 MET A N 1
ATOM 1737 C CA . MET A 1 221 ? 1.384 -5.439 4.141 1.00 90.88 221 MET A CA 1
ATOM 1738 C C . MET A 1 221 ? -0.126 -5.380 4.338 1.00 90.88 221 MET A C 1
ATOM 1740 O O . MET A 1 221 ? -0.882 -5.899 3.519 1.00 90.88 221 MET A O 1
ATOM 1744 N N . ALA A 1 222 ? -0.553 -4.728 5.416 1.00 91.94 222 ALA A N 1
ATOM 1745 C CA . ALA A 1 222 ? -1.954 -4.457 5.699 1.00 91.94 222 ALA A CA 1
ATOM 1746 C C . ALA A 1 222 ? -2.187 -2.944 5.699 1.00 91.94 222 ALA A C 1
ATOM 1748 O O . ALA A 1 222 ? -1.437 -2.198 6.332 1.00 91.94 222 ALA A O 1
ATOM 1749 N N . ILE A 1 223 ? -3.229 -2.506 4.996 1.00 91.06 223 ILE A N 1
ATOM 1750 C CA . ILE A 1 223 ? -3.741 -1.138 5.085 1.00 91.06 223 ILE A CA 1
ATOM 1751 C C . ILE A 1 223 ? -4.730 -1.122 6.249 1.00 91.06 223 ILE A C 1
ATOM 1753 O O . ILE A 1 223 ? -5.687 -1.894 6.259 1.00 91.06 223 ILE A O 1
ATOM 1757 N N . VAL A 1 224 ? -4.463 -0.284 7.246 1.00 92.25 224 VAL A N 1
ATOM 1758 C CA . VAL A 1 224 ? -5.245 -0.184 8.485 1.00 92.25 224 VAL A CA 1
ATOM 1759 C C . VAL A 1 224 ? -5.565 1.276 8.780 1.00 92.25 224 VAL A C 1
ATOM 1761 O O . VAL A 1 224 ? -4.828 2.163 8.346 1.00 92.25 224 VAL A O 1
ATOM 1764 N N . SER A 1 225 ? -6.634 1.518 9.542 1.00 91.56 225 SER A N 1
ATOM 1765 C CA . SER A 1 225 ? -6.936 2.843 10.090 1.00 91.56 225 SER A CA 1
ATOM 1766 C C . SER A 1 225 ? -5.751 3.388 10.891 1.00 91.56 225 SER A C 1
ATOM 1768 O O . SER A 1 225 ? -4.984 2.625 11.495 1.00 91.56 225 SER A O 1
ATOM 1770 N N . ASP A 1 226 ? -5.619 4.715 10.923 1.00 92.31 226 ASP A N 1
ATOM 1771 C CA . ASP A 1 226 ? -4.552 5.379 11.665 1.00 92.31 226 ASP A CA 1
ATOM 1772 C C . ASP A 1 226 ? -4.621 5.006 13.155 1.00 92.31 226 ASP A C 1
ATOM 1774 O O . ASP A 1 226 ? -5.570 5.323 13.876 1.00 92.31 226 ASP A O 1
ATOM 1778 N N . ARG A 1 227 ? -3.582 4.304 13.618 1.00 91.50 227 ARG A N 1
ATOM 1779 C CA . ARG A 1 227 ? -3.479 3.819 14.996 1.00 91.50 227 ARG A CA 1
ATOM 1780 C C . ARG A 1 227 ? -3.390 4.968 15.986 1.00 91.50 227 ARG A C 1
ATOM 1782 O O . ARG A 1 227 ? -3.980 4.868 17.058 1.00 91.50 227 ARG A O 1
ATOM 1789 N N . LYS A 1 228 ? -2.703 6.052 15.622 1.00 91.69 228 LYS A N 1
ATOM 1790 C CA . LYS A 1 228 ? -2.586 7.236 16.470 1.00 91.69 228 LYS A CA 1
ATOM 1791 C C . LYS A 1 228 ? -3.955 7.877 16.672 1.00 91.69 228 LYS A C 1
ATOM 1793 O O . LYS A 1 228 ? -4.343 8.096 17.814 1.00 91.69 228 LYS A O 1
ATOM 1798 N N . MET A 1 229 ? -4.715 8.054 15.590 1.00 91.06 229 MET A N 1
ATOM 1799 C CA . MET A 1 229 ? -6.079 8.588 15.651 1.00 91.06 229 MET A CA 1
ATOM 1800 C C . MET A 1 229 ? -6.992 7.733 16.546 1.00 91.06 229 MET A C 1
ATOM 1802 O O . MET A 1 229 ? -7.760 8.271 17.339 1.00 91.06 229 MET A O 1
ATOM 1806 N N . ILE A 1 230 ? -6.897 6.400 16.456 1.00 91.88 230 ILE A N 1
ATOM 1807 C CA . ILE A 1 230 ? -7.674 5.484 17.310 1.00 91.88 230 ILE A CA 1
ATOM 1808 C C . ILE A 1 230 ? -7.315 5.670 18.788 1.00 91.88 230 ILE A C 1
ATOM 1810 O O . ILE A 1 230 ? -8.206 5.707 19.634 1.00 91.88 230 ILE A O 1
ATOM 1814 N N . TYR A 1 231 ? -6.026 5.762 19.118 1.00 92.81 231 TYR A N 1
ATOM 1815 C CA . TYR A 1 231 ? -5.599 5.950 20.505 1.00 92.81 231 TYR A CA 1
ATOM 1816 C C . TYR A 1 231 ? -5.995 7.328 21.043 1.00 92.81 231 TYR A C 1
ATOM 1818 O O . TYR A 1 231 ? -6.418 7.420 22.190 1.00 92.81 231 TYR A O 1
ATOM 1826 N N . GLU A 1 232 ? -5.927 8.374 20.220 1.00 92.56 232 GLU A N 1
ATOM 1827 C CA . GLU A 1 232 ? -6.374 9.720 20.589 1.00 92.56 232 GLU A CA 1
ATOM 1828 C C . GLU A 1 232 ? -7.881 9.757 20.873 1.00 92.56 232 GLU A C 1
ATOM 1830 O O . GLU A 1 232 ? -8.277 10.258 21.924 1.00 92.56 232 GLU A O 1
ATOM 1835 N N . LYS A 1 233 ? -8.715 9.155 20.009 1.00 92.31 233 LYS A N 1
ATOM 1836 C CA . LYS A 1 233 ? -10.166 9.030 20.251 1.00 92.31 233 LYS A CA 1
ATOM 1837 C C . LYS A 1 233 ? -10.459 8.318 21.577 1.00 92.31 233 LYS A C 1
ATOM 1839 O O . LYS A 1 233 ? -11.218 8.838 22.386 1.00 92.31 233 LYS A O 1
ATOM 1844 N N . LYS A 1 234 ? -9.788 7.190 21.839 1.00 92.56 234 LYS A N 1
ATOM 1845 C CA . LYS A 1 234 ? -9.943 6.439 23.097 1.00 92.56 234 LYS A CA 1
ATOM 1846 C C . LYS A 1 234 ? -9.537 7.241 24.328 1.00 92.56 234 LYS A C 1
ATOM 1848 O O . LYS A 1 234 ? -10.193 7.145 25.355 1.00 92.56 234 LYS A O 1
ATOM 1853 N N . ILE A 1 235 ? -8.467 8.034 24.243 1.00 92.19 235 ILE A N 1
ATOM 1854 C CA . ILE A 1 235 ? -8.060 8.907 25.352 1.00 92.19 235 ILE A CA 1
ATOM 1855 C C . ILE A 1 235 ? -9.145 9.945 25.635 1.00 92.19 235 ILE A C 1
ATOM 1857 O O . ILE A 1 235 ? -9.471 10.151 26.798 1.00 92.19 235 ILE A O 1
ATOM 1861 N N . VAL A 1 236 ? -9.715 10.568 24.600 1.00 93.75 236 VAL A N 1
ATOM 1862 C CA . VAL A 1 236 ? -10.792 11.556 24.767 1.00 93.75 236 VAL A CA 1
ATOM 1863 C C . VAL A 1 236 ? -12.036 10.915 25.390 1.00 93.75 236 VAL A C 1
ATOM 1865 O O . VAL A 1 236 ? -12.607 11.485 26.314 1.00 93.75 236 VAL A O 1
ATOM 1868 N N . GLU A 1 237 ? -12.420 9.714 24.948 1.00 92.06 237 GLU A N 1
ATOM 1869 C CA . GLU A 1 237 ? -13.535 8.948 25.529 1.00 92.06 237 GLU A CA 1
ATOM 1870 C C . GLU A 1 237 ? -13.300 8.626 27.016 1.00 92.06 237 GLU A C 1
ATOM 1872 O O . GLU A 1 237 ? -14.171 8.873 27.849 1.00 92.06 237 GLU A O 1
ATOM 1877 N N . LEU A 1 238 ? -12.106 8.143 27.372 1.00 90.12 238 LEU A N 1
ATOM 1878 C CA . LEU A 1 238 ? -11.735 7.836 28.759 1.00 90.12 238 LEU A CA 1
ATOM 1879 C C . LEU A 1 238 ? -11.638 9.099 29.636 1.00 90.12 238 LEU A C 1
ATOM 1881 O O . LEU A 1 238 ? -11.975 9.070 30.817 1.00 90.12 238 LEU A O 1
ATOM 1885 N N . GLN A 1 239 ? -11.201 10.227 29.072 1.00 89.50 239 GLN A N 1
ATOM 1886 C CA . GLN A 1 239 ? -11.175 11.518 29.768 1.00 89.50 239 GLN A CA 1
ATOM 1887 C C . GLN A 1 239 ? -12.581 12.077 30.016 1.00 89.50 239 GLN A C 1
ATOM 1889 O O . GLN A 1 239 ? -12.816 12.684 31.061 1.00 89.50 239 GLN A O 1
ATOM 1894 N N . ALA A 1 240 ? -13.516 11.861 29.087 1.00 88.75 240 ALA A N 1
ATOM 1895 C CA . ALA A 1 240 ? -14.914 12.232 29.279 1.00 88.75 240 ALA A CA 1
ATOM 1896 C C . ALA A 1 240 ? -15.544 11.429 30.429 1.00 88.75 240 ALA A C 1
ATOM 1898 O O . ALA A 1 240 ? -16.150 12.025 31.315 1.00 88.75 240 ALA A O 1
ATOM 1899 N N . GLN A 1 241 ? -15.290 10.115 30.492 1.00 85.62 241 GLN A N 1
ATOM 1900 C CA . GLN A 1 241 ? -15.745 9.255 31.597 1.00 85.62 241 GLN A CA 1
ATOM 1901 C C . GLN A 1 241 ? -15.219 9.731 32.961 1.00 85.62 241 GLN A C 1
ATOM 1903 O O . GLN A 1 241 ? -15.979 9.798 33.920 1.00 85.62 241 GLN A O 1
ATOM 1908 N N . LEU A 1 242 ? -13.953 10.164 33.034 1.00 82.06 242 LEU A N 1
ATOM 1909 C CA . LEU A 1 242 ? -13.376 10.757 34.252 1.00 82.06 242 LEU A CA 1
ATOM 1910 C C . LEU A 1 242 ? -14.036 12.075 34.684 1.00 82.06 242 LEU A C 1
ATOM 1912 O O . LEU A 1 242 ? -13.907 12.460 35.842 1.00 82.06 242 LEU A O 1
ATOM 1916 N N . THR A 1 243 ? -14.663 12.802 33.756 1.00 78.56 243 THR A N 1
ATOM 1917 C CA . THR A 1 243 ? -15.277 14.113 34.026 1.00 78.56 243 THR A CA 1
ATOM 1918 C C . THR A 1 243 ? -16.759 13.982 34.391 1.00 78.56 243 THR A C 1
ATOM 1920 O O . THR A 1 243 ? -17.280 14.824 35.117 1.00 78.56 243 THR A O 1
ATOM 1923 N N . GLU A 1 244 ? -17.436 12.942 33.894 1.00 74.75 244 GLU A N 1
ATOM 1924 C CA . GLU A 1 244 ? -18.858 12.672 34.156 1.00 74.75 244 GLU A CA 1
ATOM 1925 C C . GLU A 1 244 ? -19.105 11.930 35.482 1.00 74.75 244 GLU A C 1
ATOM 1927 O O . GLU A 1 244 ? -20.189 12.050 36.057 1.00 74.75 244 GLU A O 1
ATOM 1932 N N . GLU A 1 245 ? -18.115 11.204 36.009 1.00 64.94 245 GLU A N 1
ATOM 1933 C CA . GLU A 1 245 ? -18.189 10.614 37.349 1.00 64.94 245 GLU A CA 1
ATOM 1934 C C . GLU A 1 245 ? -17.919 11.677 38.429 1.00 64.94 245 GLU A C 1
ATOM 1936 O O . GLU A 1 245 ? -16.779 11.930 38.821 1.00 64.94 245 GLU A O 1
ATOM 1941 N N . GLU A 1 246 ? -18.979 12.314 38.941 1.00 56.81 246 GLU A N 1
ATOM 1942 C CA . GLU A 1 246 ? -18.875 13.100 40.176 1.00 56.81 246 GLU A CA 1
ATOM 1943 C C . GLU A 1 246 ? -18.408 12.214 41.350 1.00 56.81 246 GLU A C 1
ATOM 1945 O O . GLU A 1 246 ? -18.779 11.038 41.427 1.00 56.81 246 GLU A O 1
ATOM 1950 N N . PRO A 1 247 ? -17.614 12.754 42.297 1.00 56.06 247 PRO A N 1
ATOM 1951 C CA . PRO A 1 247 ? -17.005 11.973 43.366 1.00 56.06 247 PRO A CA 1
ATOM 1952 C C . PRO A 1 247 ? -18.060 11.533 44.391 1.00 56.06 247 PRO A C 1
ATOM 1954 O O . PRO A 1 247 ? -18.257 12.165 45.427 1.00 56.06 247 PRO A O 1
ATOM 1957 N N . MET A 1 248 ? -18.743 10.421 44.121 1.00 54.97 248 MET A N 1
ATOM 1958 C CA . MET A 1 248 ? -19.429 9.656 45.157 1.00 54.97 248 MET A CA 1
ATOM 1959 C C . MET A 1 248 ? -18.404 8.761 45.860 1.00 54.97 248 MET A C 1
ATOM 1961 O O . MET A 1 248 ? -17.834 7.842 45.268 1.00 54.97 248 MET A O 1
ATOM 1965 N N . ASP A 1 249 ? -18.179 9.093 47.130 1.00 56.38 249 ASP A N 1
ATOM 1966 C CA . ASP A 1 249 ? -17.131 8.637 48.050 1.00 56.38 249 ASP A CA 1
ATOM 1967 C C . ASP A 1 249 ? -17.283 7.147 48.437 1.00 56.38 249 ASP A C 1
ATOM 1969 O O . ASP A 1 249 ? -17.597 6.786 49.571 1.00 56.38 249 ASP A O 1
ATOM 1973 N N . THR A 1 250 ? -17.136 6.254 47.455 1.00 62.72 250 THR A N 1
ATOM 1974 C CA . THR A 1 250 ? -17.095 4.802 47.670 1.00 62.72 250 THR A CA 1
ATOM 1975 C C . THR A 1 250 ? -15.770 4.232 47.173 1.00 62.72 250 THR A C 1
ATOM 1977 O O . THR A 1 250 ? -15.300 4.582 46.092 1.00 62.72 250 THR A O 1
ATOM 1980 N N . ASP A 1 251 ? -15.172 3.311 47.934 1.00 61.53 251 ASP A N 1
ATOM 1981 C CA . ASP A 1 251 ? -13.874 2.679 47.625 1.00 61.53 251 ASP A CA 1
ATOM 1982 C C . ASP A 1 251 ? -13.823 2.000 46.235 1.00 61.53 251 ASP A C 1
ATOM 1984 O O . ASP A 1 251 ? -12.750 1.771 45.673 1.00 61.53 251 ASP A O 1
ATOM 1988 N N . GLN A 1 252 ? -14.984 1.687 45.648 1.00 62.38 252 GLN A N 1
ATOM 1989 C CA . GLN A 1 252 ? -15.095 1.138 44.293 1.00 62.38 252 GLN A CA 1
ATOM 1990 C C . GLN A 1 252 ? -14.795 2.186 43.209 1.00 62.38 252 GLN A C 1
ATOM 1992 O O . GLN A 1 252 ? -14.149 1.850 42.213 1.00 62.38 252 GLN A O 1
ATOM 1997 N N . SER A 1 253 ? -15.159 3.453 43.433 1.00 61.50 253 SER A N 1
ATOM 1998 C CA . SER A 1 253 ? -14.884 4.566 42.515 1.00 61.50 253 SER A CA 1
ATOM 1999 C C . SER A 1 253 ? -13.382 4.859 42.410 1.00 61.50 253 SER A C 1
ATOM 2001 O O . SER A 1 253 ? -12.873 5.111 41.322 1.00 61.50 253 SER A O 1
ATOM 2003 N N . GLY A 1 254 ? -12.622 4.732 43.507 1.00 68.31 254 GLY A N 1
ATOM 2004 C CA . GLY A 1 254 ? -11.162 4.928 43.493 1.00 68.31 254 GLY A CA 1
ATOM 2005 C C . GLY A 1 254 ? -10.402 3.870 42.675 1.00 68.31 254 GLY A C 1
ATOM 2006 O O . GLY A 1 254 ? -9.445 4.182 41.956 1.00 68.31 254 GLY A O 1
ATOM 2007 N N . ASN A 1 255 ? -10.857 2.613 42.721 1.00 74.56 255 ASN A N 1
ATOM 2008 C CA . ASN A 1 255 ? -10.300 1.536 41.895 1.00 74.56 255 ASN A CA 1
ATOM 2009 C C . ASN A 1 255 ? -10.664 1.700 40.410 1.00 74.56 255 ASN A C 1
ATOM 2011 O O . ASN A 1 255 ? -9.843 1.402 39.542 1.00 74.56 255 ASN A O 1
ATOM 2015 N N . HIS A 1 256 ? -11.861 2.205 40.103 1.00 78.12 256 HIS A N 1
ATOM 2016 C CA . HIS A 1 256 ? -12.268 2.474 38.724 1.00 78.12 256 HIS A CA 1
ATOM 2017 C C . HIS A 1 256 ? -11.481 3.644 38.112 1.00 78.12 256 HIS A C 1
ATOM 2019 O O . HIS A 1 256 ? -10.888 3.501 37.040 1.00 78.12 256 HIS A O 1
ATOM 2025 N N . LEU A 1 257 ? -11.355 4.751 38.852 1.00 80.69 257 LEU A N 1
ATOM 2026 C CA . LEU A 1 257 ? -10.617 5.944 38.435 1.00 80.69 257 LEU A CA 1
ATOM 2027 C C . LEU A 1 257 ? -9.138 5.639 38.138 1.00 80.69 257 LEU A C 1
ATOM 2029 O O . LEU A 1 257 ? -8.594 6.069 37.120 1.00 80.69 257 LEU A O 1
ATOM 2033 N N . SER A 1 258 ? -8.485 4.855 39.002 1.00 84.19 258 SER A N 1
ATOM 2034 C CA . SER A 1 258 ? -7.090 4.438 38.795 1.00 84.19 258 SER A CA 1
ATOM 2035 C C . SER A 1 258 ? -6.926 3.484 37.604 1.00 84.19 258 SER A C 1
ATOM 2037 O O . SER A 1 258 ? -5.925 3.573 36.887 1.00 84.19 258 SER A O 1
ATOM 2039 N N . SER A 1 259 ? -7.918 2.627 37.329 1.00 87.50 259 SER A N 1
ATOM 2040 C CA . SER A 1 259 ? -7.947 1.789 36.123 1.00 87.50 259 SER A CA 1
ATOM 2041 C C . SER A 1 259 ? -8.034 2.638 34.852 1.00 87.50 259 SER A C 1
ATOM 2043 O O . SER A 1 259 ? -7.229 2.444 33.939 1.00 87.50 259 SER A O 1
ATOM 2045 N N . ILE A 1 260 ? -8.936 3.626 34.807 1.00 87.69 260 ILE A N 1
ATOM 2046 C CA . ILE A 1 260 ? -9.075 4.530 33.652 1.00 87.69 260 ILE A CA 1
ATOM 2047 C C . ILE A 1 260 ? -7.790 5.341 33.436 1.00 87.69 260 ILE A C 1
ATOM 2049 O O . ILE A 1 260 ? -7.288 5.438 32.314 1.00 87.69 260 ILE A O 1
ATOM 2053 N N . GLN A 1 261 ? -7.196 5.875 34.507 1.00 88.25 261 GLN A N 1
ATOM 2054 C CA . GLN A 1 261 ? -5.917 6.589 34.424 1.00 88.25 261 GLN A CA 1
ATOM 2055 C C . GLN A 1 261 ? -4.784 5.695 33.893 1.00 88.25 261 GLN A C 1
ATOM 2057 O O . GLN A 1 261 ? -3.960 6.152 33.095 1.00 88.25 261 GLN A O 1
ATOM 2062 N N . SER A 1 262 ? -4.756 4.415 34.281 1.00 92.06 262 SER A N 1
ATOM 2063 C CA . SER A 1 262 ? -3.801 3.435 33.752 1.00 92.06 262 SER A CA 1
ATOM 2064 C C . SER A 1 262 ? -4.004 3.182 32.253 1.00 92.06 262 SER A C 1
ATOM 2066 O O . SER A 1 262 ? -3.031 3.141 31.493 1.00 92.06 262 SER A O 1
ATOM 2068 N N . GLU A 1 263 ? -5.254 3.077 31.794 1.00 92.00 263 GLU A N 1
ATOM 2069 C CA . GLU A 1 263 ? -5.573 2.917 30.371 1.00 92.00 263 GLU A CA 1
ATOM 2070 C C . GLU A 1 263 ? -5.194 4.147 29.538 1.00 92.00 263 GLU A C 1
ATOM 2072 O O . GLU A 1 263 ? -4.622 4.000 28.452 1.00 92.00 263 GLU A O 1
ATOM 2077 N N . ILE A 1 264 ? -5.414 5.356 30.063 1.00 91.56 264 ILE A N 1
ATOM 2078 C CA . ILE A 1 264 ? -4.969 6.601 29.421 1.00 91.56 264 ILE A CA 1
ATOM 2079 C C . ILE A 1 264 ? -3.443 6.614 29.285 1.00 91.56 264 ILE A C 1
ATOM 2081 O O . ILE A 1 264 ? -2.933 6.847 28.187 1.00 91.56 264 ILE A O 1
ATOM 2085 N N . ALA A 1 265 ? -2.706 6.308 30.357 1.00 93.75 265 ALA A N 1
ATOM 2086 C CA . ALA A 1 265 ? -1.243 6.248 30.320 1.00 93.75 265 ALA A CA 1
ATOM 2087 C C . ALA A 1 265 ? -0.736 5.202 29.309 1.00 93.75 265 ALA A C 1
ATOM 2089 O O . ALA A 1 265 ? 0.213 5.452 28.559 1.00 93.75 265 ALA A O 1
ATOM 2090 N N . LYS A 1 266 ? -1.408 4.047 29.220 1.00 94.75 266 LYS A N 1
ATOM 2091 C CA . LYS A 1 266 ? -1.113 3.013 28.219 1.00 94.75 266 LYS A CA 1
ATOM 2092 C C . LYS A 1 266 ? -1.332 3.520 26.792 1.00 94.75 266 LYS A C 1
ATOM 2094 O O . LYS A 1 266 ? -0.479 3.298 25.932 1.00 94.75 266 LYS A O 1
ATOM 2099 N N . HIS A 1 267 ? -2.445 4.200 26.518 1.00 93.81 267 HIS A N 1
ATOM 2100 C CA . HIS A 1 267 ? -2.711 4.763 25.192 1.00 93.81 267 HIS A CA 1
ATOM 2101 C C . HIS A 1 267 ? -1.738 5.889 24.824 1.00 93.81 267 HIS A C 1
ATOM 2103 O O . HIS A 1 267 ? -1.294 5.947 23.678 1.00 93.81 267 HIS A O 1
ATOM 2109 N N . GLN A 1 268 ? -1.326 6.718 25.787 1.00 93.62 268 GLN A N 1
ATOM 2110 C CA . GLN A 1 268 ? -0.294 7.740 25.581 1.00 93.62 268 GLN A CA 1
ATOM 2111 C C . GLN A 1 268 ? 1.059 7.126 25.200 1.00 93.62 268 GLN A C 1
ATOM 2113 O O . GLN A 1 268 ? 1.709 7.604 24.269 1.00 93.62 268 GLN A O 1
ATOM 2118 N N . LEU A 1 269 ? 1.459 6.033 25.859 1.00 94.94 269 LEU A N 1
ATOM 2119 C CA . LEU A 1 269 ? 2.684 5.313 25.508 1.00 94.94 269 LEU A CA 1
ATOM 2120 C C . LEU A 1 269 ? 2.627 4.772 24.069 1.00 94.94 269 LEU A C 1
ATOM 2122 O O . LEU A 1 269 ? 3.573 4.956 23.304 1.00 94.94 269 LEU A O 1
ATOM 2126 N N . LEU A 1 270 ? 1.499 4.172 23.673 1.00 95.06 270 LEU A N 1
ATOM 2127 C CA . LEU A 1 270 ? 1.298 3.655 22.313 1.00 95.06 270 LEU A CA 1
ATOM 2128 C C . LEU A 1 270 ? 1.340 4.760 21.242 1.00 95.06 270 LEU A C 1
ATOM 2130 O O . LEU A 1 270 ? 1.831 4.530 20.135 1.00 95.06 270 LEU A O 1
ATOM 2134 N N . ILE A 1 271 ? 0.858 5.967 21.556 1.00 94.69 271 ILE A N 1
ATOM 2135 C CA . ILE A 1 271 ? 0.976 7.131 20.662 1.00 94.69 271 ILE A CA 1
ATOM 2136 C C . ILE A 1 271 ? 2.444 7.517 20.467 1.00 94.69 271 ILE A C 1
ATOM 2138 O O . ILE A 1 271 ? 2.860 7.806 19.341 1.00 94.69 271 ILE A O 1
ATOM 2142 N N . GLU A 1 272 ? 3.244 7.508 21.535 1.00 94.69 272 GLU A N 1
ATOM 2143 C CA . GLU A 1 272 ? 4.668 7.826 21.428 1.00 94.69 272 GLU A CA 1
ATOM 2144 C C . GLU A 1 272 ? 5.425 6.777 20.600 1.00 94.69 272 GLU A C 1
ATOM 2146 O O . GLU A 1 272 ? 6.247 7.138 19.754 1.00 94.69 272 GLU A O 1
ATOM 2151 N N . GLU A 1 273 ? 5.094 5.491 20.741 1.00 94.25 273 GLU A N 1
ATOM 2152 C CA . GLU A 1 273 ? 5.651 4.427 19.895 1.00 94.25 273 GLU A CA 1
ATOM 2153 C C . GLU A 1 273 ? 5.332 4.633 18.401 1.00 94.25 273 GLU A C 1
ATOM 2155 O O . GLU A 1 273 ? 6.226 4.516 17.549 1.00 94.25 273 GLU A O 1
ATOM 2160 N N . GLU A 1 274 ? 4.089 4.997 18.059 1.00 93.44 274 GLU A N 1
ATOM 2161 C CA . GLU A 1 274 ? 3.706 5.311 16.673 1.00 93.44 274 GLU A CA 1
ATOM 2162 C C . GLU A 1 274 ? 4.416 6.578 16.157 1.00 93.44 274 GLU A C 1
ATOM 2164 O O . GLU A 1 274 ? 4.933 6.588 15.033 1.00 93.44 274 GLU A O 1
ATOM 2169 N N . ASN A 1 275 ? 4.569 7.621 16.983 1.00 93.81 275 ASN A N 1
ATOM 2170 C CA . ASN A 1 275 ? 5.346 8.813 16.619 1.00 93.81 275 ASN A CA 1
ATOM 2171 C C . ASN A 1 275 ? 6.821 8.464 16.336 1.00 93.81 275 ASN A C 1
ATOM 2173 O O . ASN A 1 275 ? 7.417 8.961 15.372 1.00 93.81 275 ASN A O 1
ATOM 2177 N N . GLN A 1 276 ? 7.432 7.595 17.145 1.00 94.25 276 GLN A N 1
ATOM 2178 C CA . GLN A 1 276 ? 8.806 7.130 16.933 1.00 94.25 276 GLN A CA 1
ATOM 2179 C C . GLN A 1 276 ? 8.943 6.299 15.657 1.00 94.25 276 GLN A C 1
ATOM 2181 O O . GLN A 1 276 ? 9.926 6.430 14.920 1.00 94.25 276 GLN A O 1
ATOM 2186 N N . LYS A 1 277 ? 7.955 5.456 15.353 1.00 93.31 277 LYS A N 1
ATOM 2187 C CA . LYS A 1 277 ? 7.889 4.702 14.097 1.00 93.31 277 LYS A CA 1
ATOM 2188 C C . LYS A 1 277 ? 7.818 5.633 12.880 1.00 93.31 277 LYS A C 1
ATOM 2190 O O . LYS A 1 277 ? 8.619 5.463 11.960 1.00 93.31 277 LYS A O 1
ATOM 2195 N N . LEU A 1 278 ? 6.988 6.678 12.914 1.00 89.31 278 LEU A N 1
ATOM 2196 C CA . LEU A 1 278 ? 6.922 7.695 11.852 1.00 89.31 278 LEU A CA 1
ATOM 2197 C C . LEU A 1 278 ? 8.249 8.450 11.674 1.00 89.31 278 LEU A C 1
ATOM 2199 O O . LEU A 1 278 ? 8.711 8.640 10.544 1.00 89.31 278 LEU A O 1
ATOM 2203 N N . LYS A 1 279 ? 8.914 8.826 12.777 1.00 93.00 279 LYS A N 1
ATOM 2204 C CA . LYS A 1 279 ? 10.255 9.441 12.733 1.00 93.00 279 LYS A CA 1
ATOM 2205 C C . LYS A 1 279 ? 11.266 8.518 12.044 1.00 93.00 279 LYS A C 1
ATOM 2207 O O . LYS A 1 279 ? 12.009 8.972 11.172 1.00 93.00 279 LYS A O 1
ATOM 2212 N N . ARG A 1 280 ? 11.266 7.222 12.383 1.00 93.50 280 ARG A N 1
ATOM 2213 C CA . ARG A 1 280 ? 12.138 6.218 11.745 1.00 93.50 280 ARG A CA 1
ATOM 2214 C C . ARG A 1 280 ? 11.875 6.105 10.245 1.00 93.50 280 ARG A C 1
ATOM 2216 O O . ARG A 1 280 ? 12.830 6.160 9.476 1.00 93.50 280 ARG A O 1
ATOM 2223 N N . TYR A 1 281 ? 10.612 6.043 9.823 1.00 89.88 281 TYR A N 1
ATOM 2224 C CA . TYR A 1 281 ? 10.255 5.992 8.400 1.00 89.88 281 TYR A CA 1
ATOM 2225 C C . TYR A 1 281 ? 10.702 7.234 7.633 1.00 89.88 281 TYR A C 1
ATOM 2227 O O . TYR A 1 281 ? 11.204 7.115 6.515 1.00 89.88 281 TYR A O 1
ATOM 2235 N N . LYS A 1 282 ? 10.605 8.423 8.239 1.00 89.25 282 LYS A N 1
ATOM 2236 C CA . LYS A 1 282 ? 11.111 9.660 7.629 1.00 89.25 282 LYS A CA 1
ATOM 2237 C C . LYS A 1 282 ? 12.621 9.589 7.390 1.00 89.25 282 LYS A C 1
ATOM 2239 O O . LYS A 1 282 ? 13.079 9.892 6.290 1.00 89.25 282 LYS A O 1
ATOM 2244 N N . VAL A 1 283 ? 13.386 9.153 8.392 1.00 91.69 283 VAL A N 1
ATOM 2245 C CA . VAL A 1 283 ? 14.846 8.984 8.280 1.00 91.69 283 VAL A CA 1
ATOM 2246 C C . VAL A 1 283 ? 15.199 7.928 7.234 1.00 91.69 283 VAL A C 1
ATOM 2248 O O . VAL A 1 283 ? 16.103 8.135 6.427 1.00 91.69 283 VAL A O 1
ATOM 2251 N N . GLU A 1 284 ? 14.481 6.810 7.214 1.00 89.38 284 GLU A N 1
ATOM 2252 C CA . GLU A 1 284 ? 14.710 5.746 6.242 1.00 89.38 284 GLU A CA 1
ATOM 2253 C C . GLU A 1 284 ? 14.427 6.210 4.810 1.00 89.38 284 GLU A C 1
ATOM 2255 O O . GLU A 1 284 ? 15.221 5.940 3.911 1.00 89.38 284 GLU A O 1
ATOM 2260 N N . ASN A 1 285 ? 13.354 6.972 4.599 1.00 84.44 285 ASN A N 1
ATOM 2261 C CA . ASN A 1 285 ? 13.036 7.549 3.298 1.00 84.44 285 ASN A CA 1
ATOM 2262 C C . ASN A 1 285 ? 14.132 8.518 2.823 1.00 84.44 285 ASN A C 1
ATOM 2264 O O . ASN A 1 285 ? 14.546 8.456 1.669 1.00 84.44 285 ASN A O 1
ATOM 2268 N N . ILE A 1 286 ? 14.659 9.362 3.721 1.00 86.62 286 ILE A N 1
ATOM 2269 C CA . ILE A 1 286 ? 15.794 10.249 3.413 1.00 86.62 286 ILE A CA 1
ATOM 2270 C C . ILE A 1 286 ? 17.008 9.424 2.973 1.00 86.62 286 ILE A C 1
ATOM 2272 O O . ILE A 1 286 ? 17.598 9.720 1.940 1.00 86.62 286 ILE A O 1
ATOM 2276 N N . ARG A 1 287 ? 17.345 8.354 3.706 1.00 88.31 287 ARG A N 1
ATOM 2277 C CA . ARG A 1 287 ? 18.461 7.458 3.355 1.00 88.31 287 ARG A CA 1
ATOM 2278 C C . ARG A 1 287 ? 18.251 6.784 1.999 1.00 88.31 287 ARG A C 1
ATOM 2280 O O . ARG A 1 287 ? 19.170 6.748 1.196 1.00 88.31 287 ARG A O 1
ATOM 2287 N N . ARG A 1 288 ? 17.044 6.287 1.710 1.00 81.31 288 ARG A N 1
ATOM 2288 C CA . ARG A 1 288 ? 16.725 5.612 0.436 1.00 81.31 288 ARG A CA 1
ATOM 2289 C C . ARG A 1 288 ? 16.845 6.534 -0.782 1.00 81.31 288 ARG A C 1
ATOM 2291 O O . ARG A 1 288 ? 17.183 6.052 -1.861 1.00 81.31 288 ARG A O 1
ATOM 2298 N N . LYS A 1 289 ? 16.565 7.828 -0.611 1.00 77.06 289 LYS A N 1
ATOM 2299 C CA . LYS A 1 289 ? 16.669 8.840 -1.672 1.00 77.06 289 LYS A CA 1
ATOM 2300 C C . LYS A 1 289 ? 18.043 9.501 -1.758 1.00 77.06 289 LYS A C 1
ATOM 2302 O O . LYS A 1 289 ? 18.276 10.255 -2.689 1.00 77.06 289 LYS A O 1
ATOM 2307 N N . HIS A 1 290 ? 18.923 9.293 -0.781 1.00 83.81 290 HIS A N 1
ATOM 2308 C CA . HIS A 1 290 ? 20.188 10.013 -0.722 1.00 83.81 290 HIS A CA 1
ATOM 2309 C C . HIS A 1 290 ? 21.184 9.496 -1.767 1.00 83.81 290 HIS A C 1
ATOM 2311 O O . HIS A 1 290 ? 21.422 8.290 -1.869 1.00 83.81 290 HIS A O 1
ATOM 2317 N N . ASN A 1 291 ? 21.821 10.414 -2.498 1.00 82.94 291 ASN A N 1
ATOM 2318 C CA . ASN A 1 291 ? 22.927 10.074 -3.383 1.00 82.94 291 ASN A CA 1
ATOM 2319 C C . ASN A 1 291 ? 24.210 9.851 -2.576 1.00 82.94 291 ASN A C 1
ATOM 2321 O O . ASN A 1 291 ? 24.883 10.804 -2.191 1.00 82.94 291 ASN A O 1
ATOM 2325 N N . TYR A 1 292 ? 24.575 8.590 -2.360 1.00 86.31 292 TYR A N 1
ATOM 2326 C CA . TYR A 1 292 ? 25.811 8.242 -1.660 1.00 86.31 292 TYR A CA 1
ATOM 2327 C C . TYR A 1 292 ? 27.071 8.358 -2.530 1.00 86.31 292 TYR A C 1
ATOM 2329 O O . TYR A 1 292 ? 28.166 8.233 -1.991 1.00 86.31 292 TYR A O 1
ATOM 2337 N N . LEU A 1 293 ? 26.966 8.610 -3.841 1.00 80.19 293 LEU A N 1
ATOM 2338 C CA . LEU A 1 293 ? 28.129 8.639 -4.734 1.00 80.19 293 LEU A CA 1
ATOM 2339 C C . LEU A 1 293 ? 29.178 9.692 -4.325 1.00 80.19 293 LEU A C 1
ATOM 2341 O O . LEU A 1 293 ? 30.342 9.314 -4.200 1.00 80.19 293 LEU A O 1
ATOM 2345 N N . PRO A 1 294 ? 28.825 10.965 -4.037 1.00 86.94 294 PRO A N 1
ATOM 2346 C CA . PRO A 1 294 ? 29.811 11.946 -3.581 1.00 86.94 294 PRO A CA 1
ATOM 2347 C C . PRO A 1 294 ? 30.493 11.521 -2.278 1.00 86.94 294 PRO A C 1
ATOM 2349 O O . PRO A 1 294 ? 31.708 11.632 -2.153 1.00 86.94 294 PRO A O 1
ATOM 2352 N N . PHE A 1 295 ? 29.723 10.964 -1.338 1.00 88.62 295 PHE A N 1
ATOM 2353 C CA . PHE A 1 295 ? 30.247 10.461 -0.069 1.00 88.62 295 PHE A CA 1
ATOM 2354 C C . PHE A 1 295 ? 31.220 9.291 -0.266 1.00 88.62 295 PHE A C 1
ATOM 2356 O O . PHE A 1 295 ? 32.289 9.278 0.334 1.00 88.62 295 PHE A O 1
ATOM 2363 N N . ILE A 1 296 ? 30.877 8.326 -1.125 1.00 86.88 296 ILE A N 1
ATOM 2364 C CA . ILE A 1 296 ? 31.737 7.177 -1.442 1.00 86.88 296 ILE A CA 1
ATOM 2365 C C . ILE A 1 296 ? 33.035 7.651 -2.097 1.00 86.88 296 ILE A C 1
ATOM 2367 O O . ILE A 1 296 ? 34.111 7.204 -1.707 1.00 86.88 296 ILE A O 1
ATOM 2371 N N . MET A 1 297 ? 32.945 8.563 -3.069 1.00 83.25 297 MET A N 1
ATOM 2372 C CA . MET A 1 297 ? 34.124 9.095 -3.752 1.00 83.25 297 MET A CA 1
ATOM 2373 C C . MET A 1 297 ? 35.052 9.824 -2.784 1.00 83.25 297 MET A C 1
ATOM 2375 O O . MET A 1 297 ? 36.262 9.615 -2.838 1.00 83.25 297 MET A O 1
ATOM 2379 N N . GLU A 1 298 ? 34.499 10.636 -1.886 1.00 90.75 298 GLU A N 1
ATOM 2380 C CA . GLU A 1 298 ? 35.295 11.354 -0.895 1.00 90.75 298 GLU A CA 1
ATOM 2381 C C . GLU A 1 298 ? 35.928 10.401 0.120 1.00 90.75 298 GLU A C 1
ATOM 2383 O O . GLU A 1 298 ? 37.129 10.469 0.361 1.00 90.75 298 GLU A O 1
ATOM 2388 N N . LEU A 1 299 ? 35.168 9.421 0.617 1.00 90.44 299 LEU A N 1
ATOM 2389 C CA . LEU A 1 299 ? 35.687 8.386 1.510 1.00 90.44 299 LEU A CA 1
ATOM 2390 C C . LEU A 1 299 ? 36.864 7.626 0.881 1.00 90.44 299 LEU A C 1
ATOM 2392 O O . LEU A 1 299 ? 37.876 7.396 1.543 1.00 90.44 299 LEU A O 1
ATOM 2396 N N . LEU A 1 300 ? 36.754 7.242 -0.395 1.00 86.00 300 LEU A N 1
ATOM 2397 C CA . LEU A 1 300 ? 37.826 6.546 -1.110 1.00 86.00 300 LEU A CA 1
ATOM 2398 C C . LEU A 1 300 ? 39.065 7.428 -1.298 1.00 86.00 300 LEU A C 1
ATOM 2400 O O . LEU A 1 300 ? 40.179 6.931 -1.121 1.00 86.00 300 LEU A O 1
ATOM 2404 N N . LYS A 1 301 ? 38.890 8.719 -1.612 1.00 86.69 301 LYS A N 1
ATOM 2405 C CA . LYS A 1 301 ? 40.001 9.681 -1.705 1.00 86.69 301 LYS A CA 1
ATOM 2406 C C . LYS A 1 301 ? 40.716 9.828 -0.369 1.00 86.69 301 LYS A C 1
ATOM 2408 O O . LYS A 1 3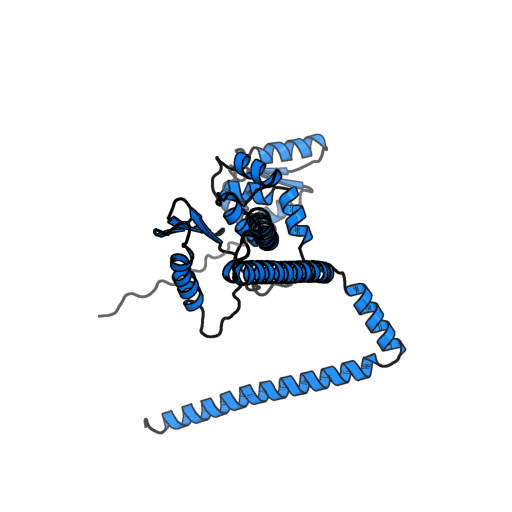01 ? 41.925 9.628 -0.315 1.00 86.69 301 LYS A O 1
ATOM 2413 N N . THR A 1 302 ? 39.974 10.070 0.712 1.00 92.75 302 THR A N 1
ATOM 2414 C CA . THR A 1 302 ? 40.537 10.197 2.061 1.00 92.75 302 THR A CA 1
ATOM 2415 C C . THR A 1 302 ? 41.302 8.930 2.461 1.00 92.75 302 THR A C 1
ATOM 2417 O O . THR A 1 302 ? 42.440 9.000 2.917 1.00 92.75 302 THR A O 1
ATOM 2420 N N . LEU A 1 303 ? 40.735 7.741 2.230 1.00 89.38 303 LEU A N 1
ATOM 2421 C CA . LEU A 1 303 ? 41.422 6.476 2.524 1.00 89.38 303 LEU A CA 1
ATOM 2422 C C . LEU A 1 303 ? 42.700 6.277 1.695 1.00 89.38 303 LEU A C 1
ATOM 2424 O O . LEU A 1 303 ? 43.648 5.653 2.182 1.00 89.38 303 LEU A O 1
ATOM 2428 N N . ALA A 1 304 ? 42.734 6.769 0.454 1.00 86.94 304 ALA A N 1
ATOM 2429 C CA . ALA A 1 304 ? 43.926 6.727 -0.388 1.00 86.94 304 ALA A CA 1
ATOM 2430 C C . ALA A 1 304 ? 45.007 7.698 0.113 1.00 86.94 304 ALA A C 1
ATOM 2432 O O . ALA A 1 304 ? 46.169 7.305 0.207 1.00 86.94 304 ALA A O 1
ATOM 2433 N N . GLU A 1 305 ? 44.626 8.918 0.499 1.00 92.81 305 GLU A N 1
ATOM 2434 C CA . GLU A 1 305 ? 45.531 9.931 1.062 1.00 92.81 305 GLU A CA 1
ATOM 2435 C C . GLU A 1 305 ? 46.207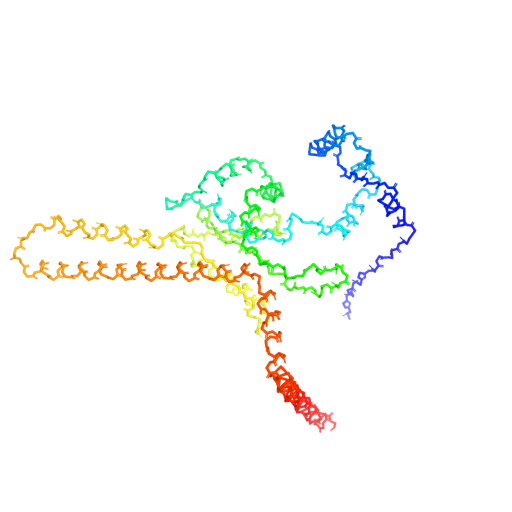 9.449 2.350 1.00 92.81 305 GLU A C 1
ATOM 2437 O O . GLU A 1 305 ? 47.422 9.576 2.500 1.00 92.81 305 GLU A O 1
ATOM 2442 N N . TYR A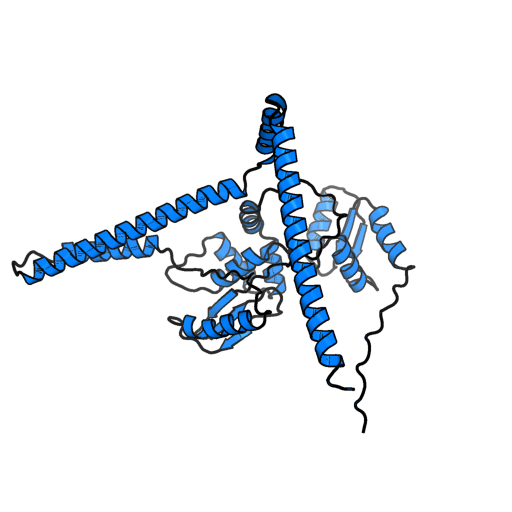 1 306 ? 45.451 8.807 3.245 1.00 94.12 306 TYR A N 1
ATOM 2443 C CA . TYR A 1 306 ? 45.993 8.210 4.471 1.00 94.12 306 TYR A CA 1
ATOM 2444 C C . TYR A 1 306 ? 46.679 6.849 4.253 1.00 94.12 306 TYR A C 1
ATOM 2446 O O . TYR A 1 306 ? 47.057 6.199 5.227 1.00 94.12 306 TYR A O 1
ATOM 2454 N N . GLN A 1 307 ? 46.833 6.391 3.004 1.00 90.38 307 GLN A N 1
ATOM 2455 C CA . GLN A 1 307 ? 47.437 5.098 2.643 1.00 90.38 307 GLN A CA 1
ATOM 2456 C C . GLN A 1 307 ? 46.752 3.876 3.293 1.00 90.38 307 GLN A C 1
ATOM 2458 O O . GLN A 1 307 ? 47.333 2.797 3.403 1.00 90.38 307 GLN A O 1
ATOM 2463 N N . GLN A 1 308 ? 45.487 4.015 3.701 1.00 90.56 308 GLN A N 1
ATOM 2464 C CA . GLN A 1 308 ? 44.698 2.951 4.333 1.00 90.56 308 GLN A CA 1
ATOM 2465 C C . GLN A 1 308 ? 43.904 2.119 3.322 1.00 90.56 308 GLN A C 1
ATOM 2467 O O . GLN A 1 308 ? 43.485 1.003 3.634 1.00 90.56 308 GLN A O 1
ATOM 2472 N N . LEU A 1 309 ? 43.708 2.632 2.104 1.00 83.38 309 LEU A N 1
ATOM 2473 C CA . LEU A 1 309 ? 42.878 1.980 1.094 1.00 83.38 309 LEU A CA 1
ATOM 2474 C C . LEU A 1 309 ? 43.433 0.617 0.652 1.00 83.38 309 LEU A C 1
ATOM 2476 O O . LEU A 1 309 ? 42.702 -0.371 0.676 1.00 83.38 309 LEU A O 1
ATOM 2480 N N . ILE A 1 310 ? 44.717 0.543 0.284 1.00 85.81 310 ILE A N 1
ATOM 2481 C CA . ILE A 1 310 ? 45.344 -0.691 -0.225 1.00 85.81 310 ILE A CA 1
ATOM 2482 C C . ILE A 1 310 ? 45.292 -1.825 0.821 1.00 85.81 310 ILE A C 1
ATOM 2484 O O . ILE A 1 310 ? 44.754 -2.886 0.494 1.00 85.81 310 ILE A O 1
ATOM 2488 N N . PRO A 1 311 ? 45.710 -1.616 2.091 1.00 90.19 311 PRO A N 1
ATOM 2489 C CA . PRO A 1 311 ? 45.603 -2.650 3.125 1.00 90.19 311 PRO A CA 1
ATOM 2490 C C . PRO A 1 311 ? 44.171 -3.156 3.353 1.00 90.19 311 PRO A C 1
ATOM 2492 O O . PRO A 1 311 ? 43.950 -4.345 3.598 1.00 90.19 311 PRO A O 1
ATOM 2495 N N . LEU A 1 312 ? 43.175 -2.265 3.285 1.00 87.06 312 LEU A N 1
ATOM 2496 C CA . LEU A 1 312 ? 41.769 -2.634 3.464 1.00 87.06 312 LEU A CA 1
ATOM 2497 C C . LEU A 1 312 ? 41.239 -3.464 2.290 1.00 87.06 312 LEU A C 1
ATOM 2499 O O . LEU A 1 312 ? 40.519 -4.440 2.514 1.00 87.06 312 LEU A O 1
ATOM 2503 N N . VAL A 1 313 ? 41.618 -3.114 1.059 1.00 84.75 313 VAL A N 1
ATOM 2504 C CA . VAL A 1 313 ? 41.260 -3.875 -0.146 1.00 84.75 313 VAL A CA 1
ATOM 2505 C C . VAL A 1 313 ? 41.885 -5.269 -0.109 1.00 84.75 313 VAL A C 1
ATOM 2507 O O . VAL A 1 313 ? 41.186 -6.253 -0.347 1.00 84.75 313 VAL A O 1
ATOM 2510 N N . GLU A 1 314 ? 43.160 -5.385 0.263 1.00 85.88 314 GLU A N 1
ATOM 2511 C CA . GLU A 1 314 ? 43.836 -6.681 0.411 1.00 85.88 314 GLU A CA 1
ATOM 2512 C C . GLU A 1 314 ? 43.176 -7.549 1.488 1.00 85.88 314 GLU A C 1
ATOM 2514 O O . GLU A 1 314 ? 42.888 -8.727 1.258 1.00 85.88 314 GLU A O 1
ATOM 2519 N N . LYS A 1 315 ? 42.846 -6.964 2.647 1.00 89.81 315 LYS A N 1
ATOM 2520 C CA . LYS A 1 315 ? 42.123 -7.662 3.719 1.00 89.81 315 LYS A CA 1
ATOM 2521 C C . LYS A 1 315 ? 40.758 -8.173 3.249 1.00 89.81 315 LYS A C 1
ATOM 2523 O O . LYS A 1 315 ? 40.387 -9.307 3.563 1.00 89.81 315 LYS A O 1
ATOM 2528 N N . ALA A 1 316 ? 40.018 -7.361 2.493 1.00 83.00 316 ALA A N 1
ATOM 2529 C CA . ALA A 1 316 ? 38.737 -7.759 1.915 1.00 83.00 316 ALA A CA 1
ATOM 2530 C C . ALA A 1 316 ? 38.904 -8.877 0.873 1.00 83.00 316 ALA A C 1
ATOM 2532 O O . ALA A 1 316 ? 38.132 -9.838 0.879 1.00 83.00 316 ALA A O 1
ATOM 2533 N N . PHE A 1 317 ? 39.939 -8.802 0.031 1.00 81.19 317 PHE A N 1
ATOM 2534 C CA . PHE A 1 317 ? 40.253 -9.826 -0.965 1.00 81.19 317 PHE A CA 1
ATOM 2535 C C . PHE A 1 317 ? 40.583 -11.175 -0.316 1.00 81.19 317 PHE A C 1
ATOM 2537 O O . PHE A 1 317 ? 40.025 -12.202 -0.704 1.00 81.19 317 PHE A O 1
ATOM 2544 N N . ILE A 1 318 ? 41.417 -11.175 0.728 1.00 83.75 318 ILE A N 1
ATOM 2545 C CA . ILE A 1 318 ? 41.752 -12.383 1.495 1.00 83.75 318 ILE A CA 1
ATOM 2546 C C . ILE A 1 318 ? 40.486 -12.995 2.106 1.00 83.75 318 ILE A C 1
ATOM 2548 O O . ILE A 1 318 ? 40.279 -14.203 2.000 1.00 83.75 318 ILE A O 1
ATOM 2552 N N . HIS A 1 319 ? 39.610 -12.174 2.696 1.00 81.62 319 HIS A N 1
ATOM 2553 C CA . HIS A 1 319 ? 38.347 -12.643 3.269 1.00 81.62 319 HIS A CA 1
ATOM 2554 C C . HIS A 1 319 ? 37.390 -13.221 2.211 1.00 81.62 319 HIS A C 1
ATOM 2556 O O . HIS A 1 319 ? 36.739 -14.243 2.431 1.00 81.62 319 HIS A O 1
ATOM 2562 N N . MET A 1 320 ? 37.326 -12.603 1.030 1.00 74.50 320 MET A N 1
ATOM 2563 C CA . MET A 1 320 ? 36.564 -13.137 -0.098 1.00 74.50 320 MET A CA 1
ATOM 2564 C C . MET A 1 320 ? 37.133 -14.487 -0.554 1.00 74.50 320 MET A C 1
ATOM 2566 O O . MET A 1 320 ? 36.380 -15.428 -0.811 1.00 74.50 320 MET A O 1
ATOM 2570 N N . GLN A 1 321 ? 38.459 -14.616 -0.620 1.00 74.31 321 GLN A N 1
ATOM 2571 C CA . GLN A 1 321 ? 39.123 -15.840 -1.052 1.00 74.31 321 GLN A CA 1
ATOM 2572 C C . GLN A 1 321 ? 38.940 -16.985 -0.047 1.00 74.31 321 GLN A C 1
ATOM 2574 O O . GLN A 1 321 ? 38.680 -18.117 -0.463 1.00 74.31 321 GLN A O 1
ATOM 2579 N N . THR A 1 322 ? 38.993 -16.711 1.261 1.00 75.00 322 THR A N 1
ATOM 2580 C CA . THR A 1 322 ? 38.673 -17.708 2.297 1.00 75.00 322 THR A CA 1
ATOM 2581 C C . THR A 1 322 ? 37.206 -18.130 2.237 1.00 75.00 322 THR A C 1
ATOM 2583 O O . THR A 1 322 ? 36.932 -19.329 2.229 1.00 75.00 322 THR A O 1
ATOM 2586 N N . PHE A 1 323 ? 36.268 -17.191 2.070 1.00 73.00 323 PHE A N 1
ATOM 2587 C CA . PHE A 1 323 ? 34.843 -17.505 1.908 1.00 73.00 323 PHE A CA 1
ATOM 2588 C C . PHE A 1 323 ? 34.569 -18.400 0.687 1.00 73.00 323 PHE A C 1
ATOM 2590 O O . PHE A 1 323 ? 33.865 -19.411 0.790 1.00 73.00 323 PHE A O 1
ATOM 2597 N N . VAL A 1 324 ? 35.162 -18.070 -0.469 1.00 71.19 324 VAL A N 1
ATOM 2598 C CA . VAL A 1 324 ? 35.039 -18.863 -1.704 1.00 71.19 324 VAL A CA 1
ATOM 2599 C C . VAL A 1 324 ? 35.654 -20.250 -1.531 1.00 71.19 324 VAL A C 1
ATOM 2601 O O . VAL A 1 324 ? 35.066 -21.233 -1.987 1.00 71.19 324 VAL A O 1
ATOM 2604 N N . ASN A 1 325 ? 36.805 -20.358 -0.865 1.00 68.25 325 ASN A N 1
ATOM 2605 C CA . ASN A 1 325 ? 37.456 -21.641 -0.608 1.00 68.25 325 ASN A CA 1
ATOM 2606 C C . ASN A 1 325 ? 36.639 -22.514 0.356 1.00 68.25 325 ASN A C 1
ATOM 2608 O O . ASN A 1 325 ? 36.448 -23.697 0.070 1.00 68.25 325 ASN A O 1
ATOM 2612 N N . ASP A 1 326 ? 36.058 -21.942 1.411 1.00 62.62 326 ASP A N 1
ATOM 2613 C CA . ASP A 1 326 ? 35.176 -22.651 2.345 1.00 62.62 326 ASP A CA 1
ATOM 2614 C C . ASP A 1 326 ? 33.871 -23.116 1.682 1.00 62.62 326 ASP A C 1
ATOM 2616 O O . ASP A 1 326 ? 33.395 -24.230 1.932 1.00 62.62 326 ASP A O 1
ATOM 2620 N N . HIS A 1 327 ? 33.289 -22.305 0.794 1.00 59.44 327 HIS A N 1
ATOM 2621 C CA . HIS A 1 327 ? 32.081 -22.682 0.052 1.00 59.44 327 HIS A CA 1
ATOM 2622 C C . HIS A 1 327 ? 32.363 -23.685 -1.076 1.00 59.44 327 HIS A C 1
ATOM 2624 O O . HIS A 1 327 ? 31.599 -24.643 -1.234 1.00 59.44 327 HIS A O 1
ATOM 2630 N N . LYS A 1 328 ? 33.490 -23.566 -1.797 1.00 54.84 328 LYS A N 1
ATOM 2631 C CA . LYS A 1 328 ? 33.964 -24.610 -2.728 1.00 54.84 328 LYS A CA 1
ATOM 2632 C C . LYS A 1 328 ? 34.254 -25.918 -1.994 1.00 54.84 328 LYS A C 1
ATOM 2634 O O . LYS A 1 328 ? 33.913 -26.985 -2.502 1.00 54.84 328 LYS A O 1
ATOM 2639 N N . TRP A 1 329 ? 34.826 -25.859 -0.792 1.00 48.53 329 TRP A N 1
ATOM 2640 C CA . TRP A 1 329 ? 35.089 -27.036 0.035 1.00 48.53 329 TRP A CA 1
ATOM 2641 C C . TRP A 1 329 ? 33.797 -27.699 0.533 1.00 48.53 329 TRP A C 1
ATOM 2643 O O . TRP A 1 329 ? 33.687 -28.926 0.479 1.00 48.53 329 TRP A O 1
ATOM 2653 N N . LYS A 1 330 ? 32.773 -26.923 0.919 1.00 50.56 330 LYS A N 1
ATOM 2654 C CA . LYS A 1 330 ? 31.433 -27.445 1.260 1.00 50.56 330 LYS A CA 1
ATOM 2655 C C . LYS A 1 330 ? 30.721 -28.077 0.055 1.00 50.56 330 LYS A C 1
ATOM 2657 O O . LYS A 1 330 ? 30.167 -29.170 0.188 1.00 50.56 330 LYS A O 1
ATOM 2662 N N . LEU A 1 331 ? 30.795 -27.462 -1.129 1.00 49.38 331 LEU A N 1
ATOM 2663 C CA . LEU A 1 331 ? 30.269 -28.030 -2.380 1.00 49.38 331 LEU A CA 1
ATOM 2664 C C . LEU A 1 331 ? 30.995 -29.331 -2.768 1.00 49.38 331 LEU A C 1
ATOM 2666 O O . LEU A 1 331 ? 30.342 -30.328 -3.085 1.00 49.38 331 LEU A O 1
ATOM 2670 N N . ASN A 1 332 ? 32.327 -29.374 -2.654 1.00 49.12 332 ASN A N 1
ATOM 2671 C CA . ASN A 1 332 ? 33.115 -30.578 -2.931 1.00 49.12 332 ASN A CA 1
ATOM 2672 C C . ASN A 1 332 ? 32.905 -31.688 -1.890 1.00 49.12 332 ASN A C 1
ATOM 2674 O O . ASN A 1 332 ? 32.822 -32.856 -2.273 1.00 49.12 332 ASN A O 1
ATOM 2678 N N . ARG A 1 333 ? 32.735 -31.374 -0.596 1.00 44.09 333 ARG A N 1
ATOM 2679 C CA . ARG A 1 333 ? 32.366 -32.371 0.430 1.00 44.09 333 ARG A CA 1
ATOM 2680 C C . ARG A 1 333 ? 30.983 -32.962 0.183 1.00 44.09 333 ARG A C 1
ATOM 2682 O O . ARG A 1 333 ? 30.833 -34.181 0.279 1.00 44.09 333 ARG A O 1
ATOM 2689 N N . ASN A 1 334 ? 29.997 -32.141 -0.177 1.00 46.91 334 ASN A N 1
ATOM 2690 C CA . ASN A 1 334 ? 28.650 -32.612 -0.514 1.00 46.91 334 ASN A CA 1
ATOM 2691 C C . ASN A 1 334 ? 28.644 -33.448 -1.806 1.00 46.91 334 ASN A C 1
ATOM 2693 O O . ASN A 1 334 ? 27.910 -34.433 -1.904 1.00 46.91 334 ASN A O 1
ATOM 2697 N N . CYS A 1 335 ? 29.525 -33.137 -2.762 1.00 43.94 335 CYS A N 1
ATOM 2698 C CA . CYS A 1 335 ? 29.710 -33.927 -3.979 1.00 43.94 335 CYS A CA 1
ATOM 2699 C C . CYS A 1 335 ? 30.435 -35.266 -3.710 1.00 43.94 335 CYS A C 1
ATOM 2701 O O . CYS A 1 335 ? 30.002 -36.309 -4.203 1.00 43.94 335 CYS A O 1
ATOM 2703 N N . LEU A 1 336 ? 31.472 -35.292 -2.859 1.00 44.31 336 LEU A N 1
ATOM 2704 C CA . LEU A 1 336 ? 32.167 -36.529 -2.463 1.00 44.31 336 LEU A CA 1
ATOM 2705 C C . LEU A 1 336 ? 31.308 -37.443 -1.576 1.00 44.31 336 LEU A C 1
ATOM 2707 O O . LEU A 1 336 ? 31.346 -38.663 -1.736 1.00 44.31 336 LEU A O 1
ATOM 2711 N N . THR A 1 337 ? 30.513 -36.887 -0.660 1.00 48.41 337 THR A N 1
ATOM 2712 C CA . THR A 1 337 ? 29.586 -37.671 0.178 1.00 48.41 337 THR A CA 1
ATOM 2713 C C . THR A 1 337 ? 28.404 -38.217 -0.627 1.00 48.41 337 THR A C 1
ATOM 2715 O O . THR A 1 337 ? 28.019 -39.370 -0.414 1.00 48.41 337 THR A O 1
ATOM 2718 N N . ARG A 1 338 ? 27.890 -37.476 -1.625 1.00 46.38 338 ARG A N 1
ATOM 2719 C CA . ARG A 1 338 ? 26.908 -38.001 -2.597 1.00 46.38 338 ARG A CA 1
ATOM 2720 C C . ARG A 1 338 ? 27.505 -39.072 -3.517 1.00 46.38 338 ARG A C 1
ATOM 2722 O O . ARG A 1 338 ? 26.881 -40.120 -3.679 1.00 46.38 338 ARG A O 1
ATOM 2729 N N . LYS A 1 339 ? 28.729 -38.896 -4.036 1.00 39.72 339 LYS A N 1
ATOM 2730 C CA . LYS A 1 339 ? 29.408 -39.930 -4.847 1.00 39.72 339 LYS A CA 1
ATOM 2731 C C . LYS A 1 339 ? 29.697 -41.209 -4.051 1.00 39.72 339 LYS A C 1
ATOM 2733 O O . LYS A 1 339 ? 29.476 -42.297 -4.576 1.00 39.72 339 LYS A O 1
ATOM 2738 N N . LYS A 1 340 ? 30.090 -41.111 -2.772 1.00 42.66 340 LYS A N 1
ATOM 2739 C CA . LYS A 1 340 ? 30.268 -42.288 -1.894 1.00 42.66 340 LYS A CA 1
ATOM 2740 C C . LYS A 1 340 ? 28.946 -43.008 -1.573 1.00 42.66 340 LYS A C 1
ATOM 2742 O O . LYS A 1 340 ? 28.949 -44.232 -1.463 1.00 42.66 340 LYS A O 1
ATOM 2747 N N . LYS A 1 341 ? 27.813 -42.293 -1.477 1.00 44.34 341 LYS A N 1
ATOM 2748 C CA . LYS A 1 341 ? 26.474 -42.908 -1.341 1.00 44.34 341 LYS A CA 1
ATOM 2749 C C . LYS A 1 341 ? 25.987 -43.574 -2.638 1.00 44.34 341 LYS A C 1
ATOM 2751 O O . LYS A 1 341 ? 25.417 -44.659 -2.554 1.00 44.34 341 LYS A O 1
ATOM 2756 N N . CYS A 1 342 ? 26.257 -43.000 -3.815 1.00 41.03 342 CYS A N 1
ATOM 2757 C CA . CYS A 1 342 ? 25.940 -43.651 -5.096 1.00 41.03 342 CYS A CA 1
ATOM 2758 C C . CYS A 1 342 ? 26.785 -44.912 -5.341 1.00 41.03 342 CYS A C 1
ATOM 2760 O O . CYS A 1 342 ? 26.238 -45.935 -5.740 1.00 41.03 342 CYS A O 1
ATOM 2762 N N . PHE A 1 343 ? 28.083 -44.896 -5.017 1.00 36.91 343 PHE A N 1
ATOM 2763 C CA . PHE A 1 343 ? 28.941 -46.076 -5.200 1.00 36.91 343 PHE A CA 1
ATOM 2764 C C . PHE A 1 343 ? 28.617 -47.240 -4.249 1.00 36.91 343 PHE A C 1
ATOM 2766 O O . PHE A 1 343 ? 28.837 -48.393 -4.609 1.00 36.91 343 PHE A O 1
ATOM 2773 N N . ARG A 1 344 ? 28.056 -46.977 -3.057 1.00 41.84 344 ARG A N 1
ATOM 2774 C CA . ARG A 1 344 ? 27.577 -48.046 -2.159 1.00 41.84 344 ARG A CA 1
ATOM 2775 C C . ARG A 1 344 ? 26.249 -48.668 -2.603 1.00 41.84 344 ARG A C 1
ATOM 2777 O O . ARG A 1 344 ? 26.043 -49.841 -2.333 1.00 41.84 344 ARG A O 1
ATOM 2784 N N . LYS A 1 345 ? 25.381 -47.938 -3.316 1.00 42.09 345 LYS A N 1
ATOM 2785 C CA . LYS A 1 345 ? 24.121 -48.496 -3.848 1.00 42.09 345 LYS A CA 1
ATOM 2786 C C . LYS A 1 345 ? 24.308 -49.352 -5.106 1.00 42.09 345 LYS A C 1
ATOM 2788 O O . LYS A 1 345 ? 23.515 -50.255 -5.322 1.00 42.09 345 LYS A O 1
ATOM 2793 N N . LEU A 1 346 ? 25.367 -49.126 -5.885 1.00 37.34 346 LEU A N 1
ATOM 2794 C CA . LEU A 1 346 ? 25.684 -49.940 -7.068 1.00 37.34 346 LEU A CA 1
ATOM 2795 C C . LEU A 1 346 ? 26.400 -51.268 -6.755 1.00 37.34 346 LEU A C 1
ATOM 2797 O O . LEU A 1 346 ? 26.452 -52.129 -7.621 1.00 37.34 346 LEU A O 1
ATOM 2801 N N . LYS A 1 347 ? 26.913 -51.473 -5.533 1.00 37.47 347 LYS A N 1
ATOM 2802 C CA . LYS A 1 347 ? 27.529 -52.748 -5.106 1.00 37.47 347 LYS A CA 1
ATOM 2803 C C . LYS A 1 347 ? 26.589 -53.704 -4.355 1.00 37.47 347 LYS A C 1
ATOM 2805 O O . LYS A 1 347 ? 27.019 -54.790 -4.000 1.00 37.47 347 LYS A O 1
ATOM 2810 N N . CYS A 1 348 ? 25.331 -53.324 -4.123 1.00 39.78 348 CYS A N 1
ATOM 2811 C CA . CYS A 1 348 ? 24.300 -54.207 -3.550 1.00 39.78 348 CYS A CA 1
ATOM 2812 C C . CYS A 1 348 ? 23.251 -54.651 -4.589 1.00 39.78 348 CYS A C 1
ATOM 2814 O O . CYS A 1 348 ? 22.229 -55.209 -4.209 1.00 39.78 348 CYS A O 1
ATOM 2816 N N . ALA A 1 349 ? 23.471 -54.361 -5.875 1.00 41.88 349 ALA A N 1
ATOM 2817 C CA . ALA A 1 349 ? 22.553 -54.677 -6.972 1.00 41.88 349 ALA A CA 1
ATOM 2818 C C . ALA A 1 349 ? 23.269 -55.365 -8.154 1.00 41.88 349 ALA A C 1
ATOM 2820 O O . ALA A 1 349 ? 22.855 -55.200 -9.300 1.00 41.88 349 ALA A O 1
ATOM 2821 N N . ALA A 1 350 ? 24.355 -56.089 -7.869 1.00 35.59 350 ALA A N 1
ATOM 2822 C CA . ALA A 1 350 ? 25.054 -56.965 -8.805 1.00 35.59 350 ALA A CA 1
ATOM 2823 C C . ALA A 1 350 ? 25.245 -58.334 -8.156 1.00 35.59 350 ALA A C 1
ATOM 2825 O O . ALA A 1 350 ? 25.609 -58.339 -6.954 1.00 35.59 350 ALA A O 1
#

InterPro domains:
  IPR001578 Peptidase C12, ubiquitin carboxyl-terminal hydrolase [PF01088] (71-209)
  IPR001578 Peptidase C12, ubiquitin carboxyl-terminal hydrolase [PR00707] (82-99)
  IPR001578 Peptidase C12, ubiquitin carboxyl-terminal hydrolase [PR00707] (159-170)
  IPR001578 Peptidase C12, ubiquitin carboxyl-terminal hydrolase [PR00707] (175-185)
  IPR001578 Peptidase C12, ubiquitin carboxyl-terminal hydrolase [PS52048] (1-225)
  IPR001578 Peptidase C12, ubiquitin carboxyl-terminal hydrolase [PTHR10589] (72-275)
  IPR011767 Glutaredoxin active site [PS00195] (33-48)
  IPR033837 Ubiquitinyl hydrolase-L5 [cd02255] (80-223)
  IPR036249 Thioredoxin-like superfamily [SSF52833] (24-83)
  IPR036959 Peptidase C12, ubiquitin carboxyl-terminal hydrolase superfamily [G3DSA:3.40.532.10] (17-227)
  IPR038765 Papain-like cysteine peptidase superfamily [SSF54001] (76-226)
  IPR041507 Peptidase C12, C-terminal domain [PF18031] (265-309)

Radius of gyration: 30.86 Å; chains: 1; bounding box: 68×80×93 Å

Secondary structure (DSSP, 8-state):
-PPPPPPPPP-----TTTHHHHHHHHHS-S-EEEE-TT-HHHHHHHHHHHHTT---EEEETTTSTTHHHHHHHHHHHS--SSS-TT-HHHHHHHHHHHH---TT---HHHHHHHHHHTTT--HHHHHHHHHH-HHHHHHHHHTSPPPSS---TTS-------PPPEEEEEETTEEEEEETTSSSPEEEEE--SS--HHHHHHHHHHHHTTS-TT------------HHHHHHHHHHHHHHHHHHS-----HHHHHHHHHHHHHHHHHHHHHHHHHHHHHHHHHHHHHHH---HHHHHHHHHHHHHTT-HHHHHHHHHHHHHHHHHHHHHHHHHHHHHHHHHHHHHTTS--

Foldseek 3Di:
DDDDDDDDPDDPDDPPPVVVVLVCLVVVFPAEAEAAPPDPVSVVVVVVCVVVVHDYHYDHLVPDPCSVVVVVVCCVVVVDPALDLLCQVVCQVLVQLLQDDDPLDDCDDVSVVLSVVCVPPFLRVNSNSCSPPPVNVVVSVLLAFDDLDPPDPPPPPPPDVRDGDWYWYDHPQWIWIDGSVDRDIDTQGGHDNVPCVVSCVVVVVVVVVVDDDPDPPDDDDDDDRDLLVVLVVLLVVLVVVVVPDDDPPDPVVVVVNVVSVVSNVVSVVVNVVVVVVVVVVVVVSCVRHDNCVVVVVVVCVVCVVVVNNVVVVVVVVVVVVVVVVVVVVVVVVVVVVVVVVVVVVVVVPD

Organism: Anabarilius grahami (NCBI:txid495550)